Protein AF-A0A840CEV2-F1 (afdb_monomer)

Secondary structure (DSSP, 8-state):
---PPP--HHHHHHH-STTHHHHHHHHTT-GGG-PPPTT-HHHHHHHHHHHHSS-HHHHH---SS--TTHHHHHHHHHHHHHHHHHH-S-HHHHHHHHHHHHHHHHHHHHHHHHHTTTTTSS---HHHHHHHHHHHHHHHHHHHHHHHTT-HHHHHHHHHHHHHHHHHHSTT-HHHHHHHHHHHHHHHHHTT-HHHHHHHHHHHHHHHHHHHHHHHH-TTSPP-HHHHHHHHHHHHHHHHHHHHHT--TTHHHHHHHHHHHTS----PPPTT------

Mean predicted aligned error: 5.78 Å

Structure (mmCIF, N/CA/C/O backbone):
data_AF-A0A840CEV2-F1
#
_entry.id   AF-A0A840CEV2-F1
#
loop_
_atom_site.group_PDB
_atom_site.id
_atom_site.type_symbol
_atom_site.label_atom_id
_atom_site.label_alt_id
_atom_site.label_comp_id
_atom_site.label_asym_id
_atom_site.label_entity_id
_atom_site.label_seq_id
_atom_site.pdbx_PDB_ins_code
_atom_site.Cartn_x
_atom_site.Cartn_y
_atom_site.Cartn_z
_atom_site.occupancy
_atom_site.B_iso_or_equiv
_atom_site.auth_seq_id
_atom_site.auth_comp_id
_atom_site.auth_asym_id
_atom_site.auth_atom_id
_atom_site.pdbx_PDB_model_num
ATOM 1 N N . MET A 1 1 ? -13.875 -19.938 5.773 1.00 40.03 1 MET A N 1
ATOM 2 C CA . MET A 1 1 ? -13.154 -19.964 7.061 1.00 40.03 1 MET A CA 1
ATOM 3 C C . MET A 1 1 ? -12.270 -18.737 7.081 1.00 40.03 1 MET A C 1
ATOM 5 O O . MET A 1 1 ? -11.347 -18.671 6.285 1.00 40.03 1 MET A O 1
ATOM 9 N N . THR A 1 2 ? -12.598 -17.732 7.884 1.00 54.44 2 THR A N 1
ATOM 10 C CA . THR A 1 2 ? -11.775 -16.526 8.016 1.00 54.44 2 THR A CA 1
ATOM 11 C C . THR A 1 2 ? -10.572 -16.894 8.882 1.00 54.44 2 THR A C 1
ATOM 13 O O . THR A 1 2 ? -10.715 -17.096 10.086 1.00 54.44 2 THR A O 1
ATOM 16 N N . ASN A 1 3 ? -9.400 -17.077 8.269 1.00 73.25 3 ASN A N 1
ATOM 17 C CA . ASN A 1 3 ? -8.165 -17.360 9.002 1.00 73.25 3 ASN A CA 1
ATOM 18 C C . ASN A 1 3 ? -7.828 -16.152 9.871 1.00 73.25 3 ASN A C 1
ATOM 20 O O . ASN A 1 3 ? -7.380 -15.136 9.348 1.00 73.25 3 ASN A O 1
ATOM 24 N N . LYS A 1 4 ? -8.084 -16.242 11.176 1.00 83.88 4 LYS A N 1
ATOM 25 C CA . LYS A 1 4 ? -7.733 -15.220 12.167 1.00 83.88 4 LYS A CA 1
ATOM 26 C C . LYS A 1 4 ? -6.268 -14.792 12.014 1.00 83.88 4 LYS A C 1
ATOM 28 O O . LYS A 1 4 ? -5.401 -15.644 11.812 1.00 83.88 4 LYS A O 1
ATOM 33 N N . LEU A 1 5 ? -5.992 -13.490 12.103 1.00 91.50 5 LEU A N 1
ATOM 34 C CA . LEU A 1 5 ? -4.622 -12.984 12.014 1.00 91.50 5 LEU A CA 1
ATOM 35 C C . LEU A 1 5 ? -3.791 -13.456 13.222 1.00 91.50 5 LEU A C 1
ATOM 37 O O . LEU A 1 5 ? -4.218 -13.332 14.370 1.00 91.50 5 LEU A O 1
ATOM 41 N N . ILE A 1 6 ? -2.599 -14.001 12.971 1.00 91.31 6 ILE A N 1
ATOM 42 C CA . ILE A 1 6 ? -1.664 -14.428 14.021 1.00 91.31 6 ILE A CA 1
ATOM 43 C C . ILE A 1 6 ? -0.681 -13.293 14.294 1.00 91.31 6 ILE A C 1
ATOM 45 O O . ILE A 1 6 ? -0.076 -12.768 13.365 1.00 91.31 6 ILE A O 1
ATOM 49 N N . LEU A 1 7 ? -0.477 -12.955 15.570 1.00 91.69 7 LEU A N 1
ATOM 50 C CA . LEU A 1 7 ? 0.477 -11.930 15.992 1.00 91.69 7 LEU A CA 1
ATOM 51 C C . LEU A 1 7 ? 1.932 -12.389 15.788 1.00 91.69 7 LEU A C 1
ATOM 53 O O . LEU A 1 7 ? 2.525 -13.015 16.671 1.00 91.69 7 LEU A O 1
ATOM 57 N N . ASN A 1 8 ? 2.502 -12.056 14.634 1.00 92.00 8 ASN A N 1
ATOM 58 C CA . ASN A 1 8 ? 3.908 -12.278 14.297 1.00 92.00 8 ASN A CA 1
ATOM 59 C C . ASN A 1 8 ? 4.761 -11.014 14.523 1.00 92.00 8 ASN A C 1
ATOM 61 O O . ASN A 1 8 ? 4.251 -9.982 14.956 1.00 92.00 8 ASN A O 1
ATOM 65 N N . GLU A 1 9 ? 6.064 -11.108 14.257 1.00 92.25 9 GLU A N 1
ATOM 66 C CA . GLU A 1 9 ? 7.031 -10.019 14.453 1.00 92.25 9 GLU A CA 1
ATOM 67 C C . GLU A 1 9 ? 6.664 -8.750 13.672 1.00 92.25 9 GLU A C 1
ATOM 69 O O . GLU A 1 9 ? 6.555 -7.687 14.270 1.00 92.25 9 GLU A O 1
ATOM 74 N N . GLN A 1 10 ? 6.327 -8.879 12.388 1.00 92.31 10 GLN A N 1
ATOM 75 C CA . GLN A 1 10 ? 5.957 -7.752 11.521 1.00 92.31 10 GLN A CA 1
ATOM 76 C C . GLN A 1 10 ? 4.728 -6.992 12.050 1.00 92.31 10 GLN A C 1
ATOM 78 O O . GLN A 1 10 ? 4.704 -5.762 12.069 1.00 92.31 10 GLN A O 1
ATOM 83 N N . ILE A 1 11 ? 3.708 -7.709 12.535 1.00 93.38 11 ILE A N 1
ATOM 84 C CA . ILE A 1 11 ? 2.521 -7.081 13.136 1.00 93.38 11 ILE A CA 1
ATOM 85 C C . ILE A 1 11 ? 2.870 -6.443 14.485 1.00 93.38 11 ILE A C 1
ATOM 87 O O . ILE A 1 11 ? 2.390 -5.350 14.779 1.00 93.38 11 ILE A O 1
ATOM 91 N N . ARG A 1 12 ? 3.713 -7.086 15.305 1.00 93.94 12 ARG A N 1
ATOM 92 C CA . ARG A 1 12 ? 4.164 -6.513 16.585 1.00 93.94 12 ARG A CA 1
ATOM 93 C C . ARG A 1 12 ? 4.933 -5.218 16.381 1.00 93.94 12 ARG A C 1
ATOM 95 O O . ARG A 1 12 ? 4.673 -4.266 17.103 1.00 93.94 12 ARG A O 1
ATOM 102 N N . GLU A 1 13 ? 5.837 -5.173 15.410 1.00 94.25 13 GLU A N 1
ATOM 103 C CA . GLU A 1 13 ? 6.577 -3.962 15.052 1.00 94.25 13 GLU A CA 1
ATOM 104 C C . GLU A 1 13 ? 5.637 -2.863 14.559 1.00 94.25 13 GLU A C 1
ATOM 106 O O . GLU A 1 13 ? 5.739 -1.721 15.000 1.00 94.25 13 GLU A O 1
ATOM 111 N N . PHE A 1 14 ? 4.657 -3.201 13.716 1.00 94.38 14 PHE A N 1
ATOM 112 C CA . PHE A 1 14 ? 3.682 -2.227 13.227 1.00 94.38 14 PHE A CA 1
ATOM 113 C C . PHE A 1 14 ? 2.810 -1.625 14.346 1.00 94.38 14 PHE A C 1
ATOM 115 O O . PHE A 1 14 ? 2.494 -0.428 14.310 1.00 94.38 14 PHE A O 1
ATOM 122 N N . LEU A 1 15 ? 2.448 -2.438 15.345 1.00 95.38 15 LEU A N 1
ATOM 123 C CA . LEU A 1 15 ? 1.727 -2.022 16.555 1.00 95.38 15 LEU A CA 1
ATOM 124 C C . LEU A 1 15 ? 2.643 -1.391 17.621 1.00 95.38 15 LEU A C 1
ATOM 126 O O . LEU A 1 15 ? 2.152 -0.837 18.599 1.00 95.38 15 LEU A O 1
ATOM 130 N N . ASN A 1 16 ? 3.965 -1.440 17.465 1.00 94.31 16 ASN A N 1
ATOM 131 C CA . ASN A 1 16 ? 4.903 -0.788 18.375 1.00 94.31 16 ASN A CA 1
ATOM 132 C C . ASN A 1 16 ? 5.028 0.701 18.010 1.00 94.31 16 ASN A C 1
ATOM 134 O O . ASN A 1 16 ? 5.988 1.121 17.370 1.00 94.31 16 ASN A O 1
ATOM 138 N N . SER A 1 17 ? 4.018 1.485 18.389 1.00 93.44 17 SER A N 1
ATOM 139 C CA . SER A 1 17 ? 3.926 2.935 18.171 1.00 93.44 17 SER A CA 1
ATOM 140 C C . SER A 1 17 ? 3.794 3.703 19.487 1.00 93.44 17 SER A C 1
ATOM 142 O O . SER A 1 17 ? 3.764 3.098 20.556 1.00 93.44 17 SER A O 1
ATOM 144 N N . ASP A 1 18 ? 3.634 5.025 19.410 1.00 91.94 18 ASP A N 1
ATOM 145 C CA . ASP A 1 18 ? 3.362 5.873 20.581 1.00 91.94 18 ASP A CA 1
ATOM 146 C C . ASP A 1 18 ? 2.111 5.403 21.353 1.00 91.94 18 ASP A C 1
ATOM 148 O O . ASP A 1 18 ? 2.072 5.445 22.579 1.00 91.94 18 ASP A O 1
ATOM 152 N N . ASP A 1 19 ? 1.127 4.842 20.643 1.00 94.00 19 ASP A N 1
ATOM 153 C CA . ASP A 1 19 ? -0.093 4.246 21.210 1.00 94.00 19 ASP A CA 1
ATOM 154 C C . ASP A 1 19 ? 0.009 2.747 21.560 1.00 94.00 19 ASP A C 1
ATOM 156 O O . ASP A 1 19 ? -1.004 2.053 21.641 1.00 94.00 19 ASP A O 1
ATOM 160 N N . LYS A 1 20 ? 1.216 2.201 21.760 1.00 95.19 20 LYS A N 1
ATOM 161 C CA . LYS A 1 20 ? 1.423 0.763 22.029 1.00 95.19 20 LYS A CA 1
ATOM 162 C C . LYS A 1 20 ? 0.544 0.214 23.155 1.00 95.19 20 LYS A C 1
ATOM 164 O O . LYS A 1 20 ? 0.013 -0.889 23.029 1.00 95.19 20 LYS A O 1
ATOM 169 N N . ASP A 1 21 ? 0.402 0.956 24.249 1.00 94.88 21 ASP A N 1
ATOM 170 C CA . ASP A 1 21 ? -0.375 0.503 25.406 1.00 94.88 21 ASP A CA 1
ATOM 171 C C . ASP A 1 21 ? -1.857 0.338 25.056 1.00 94.88 21 ASP A C 1
ATOM 173 O O . ASP A 1 21 ? -2.464 -0.673 25.405 1.00 94.88 21 ASP A O 1
ATOM 177 N N . LEU A 1 22 ? -2.411 1.262 24.267 1.00 96.25 22 LEU A N 1
ATOM 178 C CA . LEU A 1 22 ? -3.769 1.164 23.736 1.00 96.25 22 LEU A CA 1
ATOM 179 C C . LEU A 1 22 ? -3.936 -0.089 22.862 1.00 96.25 22 LEU A C 1
ATOM 181 O O . LEU A 1 22 ? -4.905 -0.835 23.020 1.00 96.25 22 LEU A O 1
ATOM 185 N N . TRP A 1 23 ? -2.975 -0.370 21.977 1.00 97.31 23 TRP A N 1
ATOM 186 C CA . TRP A 1 23 ? -3.016 -1.576 21.147 1.00 97.31 23 TRP A CA 1
ATOM 187 C C . TRP A 1 23 ? -2.934 -2.858 21.976 1.00 97.31 23 TRP A C 1
ATOM 189 O O . TRP A 1 23 ? -3.679 -3.797 21.701 1.00 97.31 23 TRP A O 1
ATOM 199 N N . ASN A 1 24 ? -2.101 -2.895 23.019 1.00 96.44 24 ASN A N 1
ATOM 200 C CA . ASN A 1 24 ? -2.015 -4.037 23.931 1.00 96.44 24 ASN A CA 1
ATOM 201 C C . ASN A 1 24 ? -3.344 -4.291 24.654 1.00 96.44 24 ASN A C 1
ATOM 203 O O . ASN A 1 24 ? -3.780 -5.439 24.728 1.00 96.44 24 ASN A O 1
ATOM 207 N N . LEU A 1 25 ? -4.024 -3.239 25.122 1.00 97.25 25 LEU A N 1
ATOM 208 C CA . LEU A 1 25 ? -5.342 -3.372 25.751 1.00 97.25 25 LEU A CA 1
ATOM 209 C C . LEU A 1 25 ? -6.371 -3.983 24.789 1.00 97.25 25 LEU A C 1
ATOM 211 O O . LEU A 1 25 ? -7.119 -4.881 25.175 1.00 97.25 25 LEU A O 1
ATOM 215 N N . ILE A 1 26 ? -6.372 -3.568 23.518 1.00 97.12 26 ILE A N 1
ATOM 216 C CA . ILE A 1 26 ? -7.256 -4.145 22.493 1.00 97.12 26 ILE A CA 1
ATOM 217 C C . ILE A 1 26 ? -6.887 -5.607 22.207 1.00 97.12 26 ILE A C 1
ATOM 219 O O . ILE A 1 26 ? -7.770 -6.465 22.155 1.00 97.12 26 ILE A O 1
ATOM 223 N N . LEU A 1 27 ? -5.598 -5.926 22.065 1.00 96.44 27 LEU A N 1
ATOM 224 C CA . LEU A 1 27 ? -5.123 -7.297 21.845 1.00 96.44 27 LEU A CA 1
ATOM 225 C C . LEU A 1 27 ? -5.529 -8.243 22.987 1.00 96.44 27 LEU A C 1
ATOM 227 O O . LEU A 1 27 ? -5.932 -9.378 22.727 1.00 96.44 27 LEU A O 1
ATOM 231 N N . GLU A 1 28 ? -5.461 -7.769 24.233 1.00 96.19 28 GLU A N 1
ATOM 232 C CA . GLU A 1 28 ? -5.781 -8.532 25.446 1.00 96.19 28 GLU A CA 1
ATOM 233 C C . GLU A 1 28 ? -7.277 -8.546 25.803 1.00 96.19 28 GLU A C 1
ATOM 235 O O . GLU A 1 28 ? -7.665 -9.220 26.758 1.00 96.19 28 GLU A O 1
ATOM 240 N N . ASP A 1 29 ? -8.124 -7.863 25.025 1.00 95.81 29 ASP A N 1
ATOM 241 C CA . ASP A 1 29 ? -9.560 -7.687 25.296 1.00 95.81 29 ASP A CA 1
ATOM 242 C C . ASP A 1 29 ? -9.861 -6.943 26.609 1.00 95.81 29 ASP A C 1
ATOM 244 O O . ASP A 1 29 ? -10.868 -7.194 27.268 1.00 95.81 29 ASP A O 1
ATOM 248 N N . LYS A 1 30 ? -8.987 -6.013 26.997 1.00 96.00 30 LYS A N 1
ATOM 249 C CA . LYS A 1 30 ? -9.104 -5.177 28.202 1.00 96.00 30 LYS A CA 1
ATOM 250 C C . LYS A 1 30 ? -9.664 -3.796 27.874 1.00 96.00 30 LYS A C 1
ATOM 252 O O . LYS A 1 30 ? -9.109 -2.766 28.244 1.00 96.00 30 LYS A O 1
ATOM 257 N N . ILE A 1 31 ? -10.769 -3.777 27.136 1.00 92.56 31 ILE A N 1
ATOM 258 C CA . ILE A 1 31 ? -11.377 -2.541 26.624 1.00 92.56 31 ILE A CA 1
ATOM 259 C C . ILE A 1 31 ? -11.835 -1.621 27.762 1.00 92.56 31 ILE A C 1
ATOM 261 O O . ILE A 1 31 ? -11.683 -0.407 27.666 1.00 92.56 31 ILE A O 1
ATOM 265 N N . ASP A 1 32 ? -12.314 -2.197 28.867 1.00 91.44 32 ASP A N 1
ATOM 266 C CA . ASP A 1 32 ? -12.765 -1.450 30.048 1.00 91.44 32 ASP A CA 1
ATOM 267 C C . ASP A 1 32 ? -11.624 -0.705 30.773 1.00 91.44 32 ASP A C 1
ATOM 269 O O . ASP A 1 32 ? -11.883 0.169 31.598 1.00 91.44 32 ASP A O 1
ATOM 273 N N . GLU A 1 33 ? -10.361 -1.037 30.479 1.00 94.00 33 GLU A N 1
ATOM 274 C CA . GLU A 1 33 ? -9.176 -0.372 31.038 1.00 94.00 33 GLU A CA 1
ATOM 275 C C . GLU A 1 33 ? -8.708 0.820 30.178 1.00 94.00 33 GLU A C 1
ATOM 277 O O . GLU A 1 33 ? -7.828 1.578 30.595 1.00 94.00 33 GLU A O 1
ATOM 282 N N . ILE A 1 34 ? -9.299 1.023 28.993 1.00 91.56 34 ILE A N 1
ATOM 283 C CA . ILE A 1 34 ? -8.961 2.142 28.108 1.00 91.56 34 ILE A CA 1
ATOM 284 C C . ILE A 1 34 ? -9.432 3.445 28.757 1.00 91.56 34 ILE A C 1
ATOM 286 O O . ILE A 1 34 ? -10.626 3.733 28.851 1.00 91.56 34 ILE A O 1
ATOM 290 N N . SER A 1 35 ? -8.468 4.255 29.188 1.00 88.00 35 SER A N 1
ATOM 291 C CA . SER A 1 35 ? -8.714 5.586 29.738 1.00 88.00 35 SER A CA 1
ATOM 292 C C . SER A 1 35 ? -8.478 6.641 28.656 1.00 88.00 35 SER A C 1
ATOM 294 O O . SER A 1 35 ? -7.396 6.645 28.068 1.00 88.00 35 SER A O 1
ATOM 296 N N . PRO A 1 36 ? -9.445 7.539 28.387 1.00 86.25 36 PRO A N 1
ATOM 297 C CA . PRO A 1 36 ? -9.273 8.570 27.373 1.00 86.25 36 PRO A CA 1
ATOM 298 C C . PRO A 1 36 ? -8.148 9.522 27.763 1.00 86.25 36 PRO A C 1
ATOM 300 O O . PRO A 1 36 ? -8.158 10.101 28.853 1.00 86.25 36 PRO A O 1
ATOM 303 N N . ARG A 1 37 ? -7.204 9.722 26.848 1.00 89.38 37 ARG A N 1
ATOM 304 C CA . ARG A 1 37 ? -6.240 10.816 26.921 1.00 89.38 37 ARG A CA 1
ATOM 305 C C . ARG A 1 37 ? -6.905 12.099 26.429 1.00 89.38 37 ARG A C 1
ATOM 307 O O . ARG A 1 37 ? -7.728 12.081 25.512 1.00 89.38 37 ARG A O 1
ATOM 314 N N . GLU A 1 38 ? -6.570 13.211 27.073 1.00 83.00 38 GLU A N 1
ATOM 315 C CA . GLU A 1 38 ? -7.155 14.517 26.766 1.00 83.00 38 GLU A CA 1
ATOM 316 C C . GLU A 1 38 ? -6.841 14.923 25.317 1.00 83.00 38 GLU A C 1
ATOM 318 O O . GLU A 1 38 ? -5.706 14.791 24.863 1.00 83.00 38 GLU A O 1
ATOM 323 N N . ASP A 1 39 ? -7.869 15.364 24.586 1.00 82.12 39 ASP A N 1
ATOM 324 C CA . ASP A 1 39 ? -7.801 15.828 23.193 1.00 82.12 39 ASP A CA 1
ATOM 325 C C . ASP A 1 39 ? -7.216 14.841 22.157 1.00 82.12 39 ASP A C 1
ATOM 327 O O . ASP A 1 39 ? -6.901 15.229 21.029 1.00 82.12 39 ASP A O 1
ATOM 331 N N . ILE A 1 40 ? -7.143 13.542 22.474 1.00 91.75 40 ILE A N 1
ATOM 332 C CA . ILE A 1 40 ? -6.707 12.515 21.519 1.00 91.75 40 ILE A CA 1
ATOM 333 C C . ILE A 1 40 ? -7.901 11.957 20.739 1.00 91.75 40 ILE A C 1
ATOM 335 O O . ILE A 1 40 ? -8.744 11.218 21.251 1.00 91.75 40 ILE A O 1
ATOM 339 N N . LEU A 1 41 ? -7.952 12.288 19.447 1.00 93.88 41 LEU A N 1
ATOM 340 C CA . LEU A 1 41 ? -9.034 11.881 18.548 1.00 93.88 41 LEU A CA 1
ATOM 341 C C . LEU A 1 41 ? -9.168 10.355 18.414 1.00 93.88 41 LEU A C 1
ATOM 343 O O . LEU A 1 41 ? -10.285 9.841 18.339 1.00 93.88 41 LEU A O 1
ATOM 347 N N . LEU A 1 42 ? -8.038 9.643 18.398 1.00 96.38 42 LEU A N 1
ATOM 348 C CA . LEU A 1 42 ? -7.985 8.185 18.311 1.00 96.38 42 LEU A CA 1
ATOM 349 C C . LEU A 1 42 ? -8.751 7.520 19.464 1.00 96.38 42 LEU A C 1
ATOM 351 O O . LEU A 1 42 ? -9.593 6.653 19.229 1.00 96.38 42 LEU A O 1
ATOM 355 N N . ASP A 1 43 ? -8.510 7.975 20.694 1.00 94.75 43 ASP A N 1
ATOM 356 C CA . ASP A 1 43 ? -9.143 7.437 21.900 1.00 94.75 43 ASP A CA 1
ATOM 357 C C . ASP A 1 43 ? -10.653 7.628 21.844 1.00 94.75 43 ASP A C 1
ATOM 359 O O . ASP A 1 43 ? -11.413 6.705 22.134 1.00 94.75 43 ASP A O 1
ATOM 363 N N . LYS A 1 44 ? -11.096 8.807 21.395 1.00 95.44 44 LYS A N 1
ATOM 364 C CA . LYS A 1 44 ? -12.517 9.095 21.205 1.00 95.44 44 LYS A CA 1
ATOM 365 C C . LYS A 1 44 ? -13.159 8.140 20.198 1.00 95.44 44 LYS A C 1
ATOM 367 O O . LYS A 1 44 ? -14.219 7.594 20.486 1.00 95.44 44 LYS A O 1
ATOM 372 N N . ILE A 1 45 ? -12.523 7.915 19.046 1.00 97.31 45 ILE A N 1
ATOM 373 C CA . ILE A 1 45 ? -13.026 6.980 18.027 1.00 97.31 45 ILE A CA 1
ATOM 374 C C . ILE A 1 45 ? -13.159 5.571 18.609 1.00 97.31 45 ILE A C 1
ATOM 376 O O . ILE A 1 45 ? -14.202 4.937 18.459 1.00 97.31 45 ILE A O 1
ATOM 380 N N . ILE A 1 46 ? -12.123 5.085 19.295 1.00 97.00 46 ILE A N 1
ATOM 381 C CA . ILE A 1 46 ? -12.103 3.739 19.875 1.00 97.00 46 ILE A CA 1
ATOM 382 C C . ILE A 1 46 ? -13.196 3.585 20.935 1.00 97.00 46 ILE A C 1
ATOM 384 O O . ILE A 1 46 ? -13.950 2.612 20.899 1.00 97.00 46 ILE A O 1
ATOM 388 N N . LEU A 1 47 ? -13.330 4.550 21.844 1.00 95.12 47 LEU A N 1
ATOM 389 C CA . LEU A 1 47 ? -14.353 4.513 22.885 1.00 95.12 47 LEU A CA 1
ATOM 390 C C . LEU A 1 47 ? -15.769 4.541 22.298 1.00 95.12 47 LEU A C 1
ATOM 392 O O . LEU A 1 47 ? -16.609 3.753 22.735 1.00 95.12 47 LEU A O 1
ATOM 396 N N . GLU A 1 48 ? -16.035 5.379 21.290 1.00 96.44 48 GLU A N 1
ATOM 397 C CA . GLU A 1 48 ? -17.317 5.377 20.568 1.00 96.44 48 GLU A CA 1
ATOM 398 C C . GLU A 1 48 ? -17.582 3.999 19.933 1.00 96.44 48 GLU A C 1
ATOM 400 O O . GLU A 1 48 ? -18.629 3.400 20.174 1.00 96.44 48 GLU A O 1
ATOM 405 N N . LEU A 1 49 ? -16.610 3.425 19.210 1.00 97.31 49 LEU A N 1
ATOM 406 C CA . LEU A 1 49 ? -16.758 2.110 18.571 1.00 97.31 49 LEU A CA 1
ATOM 407 C C . LEU A 1 49 ? -17.099 1.003 19.574 1.00 97.31 49 LEU A C 1
ATOM 409 O O . LEU A 1 49 ? -17.977 0.179 19.314 1.00 97.31 49 LEU A O 1
ATOM 413 N N . PHE A 1 50 ? -16.429 0.960 20.725 1.00 95.88 50 PHE A N 1
ATOM 414 C CA . PHE A 1 50 ? -16.668 -0.097 21.705 1.00 95.88 50 PHE A CA 1
ATOM 415 C C . PHE A 1 50 ? -17.966 0.088 22.494 1.00 95.88 50 PHE A C 1
ATOM 417 O O . PHE A 1 50 ? -18.649 -0.911 22.748 1.00 95.88 50 PHE A O 1
ATOM 424 N N . SER A 1 51 ? -18.325 1.331 22.835 1.00 94.81 51 SER A N 1
ATOM 425 C CA . SER A 1 51 ? -19.516 1.645 23.635 1.00 94.81 51 SER A CA 1
ATOM 426 C C . SER A 1 51 ? -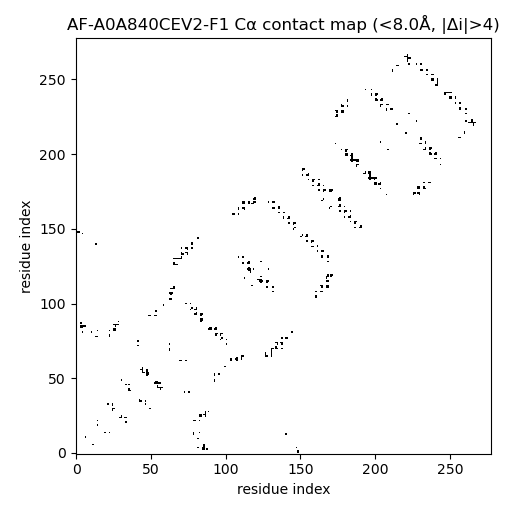20.806 1.731 22.811 1.00 94.81 51 SER A C 1
ATOM 428 O O . SER A 1 51 ? -21.838 1.218 23.241 1.00 94.81 51 SER A O 1
ATOM 430 N N . GLU A 1 52 ? -20.753 2.314 21.613 1.00 95.19 52 GLU A N 1
ATOM 431 C CA . GLU A 1 52 ? -21.919 2.581 20.760 1.00 95.19 52 GLU A CA 1
ATOM 432 C C . GLU A 1 52 ? -22.021 1.641 19.552 1.00 95.19 52 GLU A C 1
ATOM 434 O O . GLU A 1 52 ? -23.028 1.661 18.846 1.00 95.19 52 GLU A O 1
ATOM 439 N N . LYS A 1 53 ? -20.999 0.810 19.300 1.00 94.38 53 LYS A N 1
ATOM 440 C CA . LYS A 1 53 ? -20.878 -0.037 18.091 1.00 94.38 53 LYS A CA 1
ATOM 441 C C . LYS A 1 53 ? -20.812 0.749 16.778 1.00 94.38 53 LYS A C 1
ATOM 443 O O . LYS A 1 53 ? -21.001 0.189 15.703 1.00 94.38 53 LYS A O 1
ATOM 448 N N . GLN A 1 54 ? -20.501 2.036 16.868 1.00 95.19 54 GLN A N 1
ATOM 449 C CA . GLN A 1 54 ? -20.300 2.964 15.762 1.00 95.19 54 GLN A CA 1
ATOM 450 C C . GLN A 1 54 ? -19.429 4.124 16.254 1.00 95.19 54 GLN A C 1
ATOM 452 O O . GLN A 1 54 ? -19.330 4.343 17.454 1.00 95.19 54 GLN A O 1
ATOM 457 N N . SER A 1 55 ? -18.831 4.898 15.349 1.00 97.44 55 SER A N 1
ATOM 458 C CA . SER A 1 55 ? -18.171 6.151 15.725 1.00 97.44 55 SER A CA 1
ATOM 459 C C . SER A 1 55 ? -18.627 7.284 14.822 1.00 97.44 55 SER A C 1
ATOM 461 O O . SER A 1 55 ? -18.314 7.325 13.631 1.00 97.44 55 SER A O 1
ATOM 463 N N . ALA A 1 56 ? -19.379 8.223 15.401 1.00 96.56 56 ALA A N 1
ATOM 464 C CA . ALA A 1 56 ? -19.773 9.452 14.721 1.00 96.56 56 ALA A CA 1
ATOM 465 C C . ALA A 1 56 ? -18.536 10.277 14.346 1.00 96.56 56 ALA A C 1
ATOM 467 O O . ALA A 1 56 ? -18.499 10.897 13.281 1.00 96.56 56 ALA A O 1
ATOM 468 N N . THR A 1 57 ? -17.509 10.230 15.197 1.00 96.62 57 THR A N 1
ATOM 469 C CA . THR A 1 57 ? -16.241 10.919 14.989 1.00 96.62 57 THR A CA 1
ATOM 470 C C . THR A 1 57 ? -15.485 10.353 13.786 1.00 96.62 57 THR A C 1
ATOM 472 O O . THR A 1 57 ? -15.107 11.123 12.909 1.00 96.62 57 THR A O 1
ATOM 475 N N . LEU A 1 58 ? -15.328 9.028 13.682 1.00 96.94 58 LEU A N 1
ATOM 476 C CA . LEU A 1 58 ? -14.717 8.380 12.514 1.00 96.94 58 LEU A CA 1
ATOM 477 C C . LEU A 1 58 ? -15.533 8.632 11.241 1.00 96.94 58 LEU A C 1
ATOM 479 O O . LEU A 1 58 ? -14.981 8.940 10.186 1.00 96.94 58 LEU A O 1
ATOM 483 N N . ASN A 1 59 ? -16.860 8.526 11.336 1.00 95.25 59 ASN A N 1
ATOM 484 C CA . ASN A 1 59 ? -17.746 8.688 10.187 1.00 95.25 59 ASN A CA 1
ATOM 485 C C . ASN A 1 59 ? -17.713 10.107 9.610 1.00 95.25 59 ASN A C 1
ATOM 487 O O . ASN A 1 59 ? -17.745 10.256 8.386 1.00 95.25 59 ASN A O 1
ATOM 491 N N . GLY A 1 60 ? -17.632 11.116 10.480 1.00 94.75 60 GLY A N 1
ATOM 492 C CA . GLY A 1 60 ? -17.566 12.529 10.114 1.00 94.75 60 GLY A CA 1
ATOM 493 C C . GLY A 1 60 ? -16.157 13.070 9.864 1.00 94.75 60 GLY A C 1
ATOM 494 O O . GLY A 1 60 ? -16.032 14.237 9.495 1.00 94.75 60 GLY A O 1
ATOM 495 N N . TYR A 1 61 ? -15.099 12.276 10.070 1.00 96.44 61 TYR A N 1
ATOM 496 C CA . TYR A 1 61 ? -13.735 12.748 9.854 1.00 96.44 61 TYR A CA 1
ATOM 497 C C . TYR A 1 61 ? -13.400 12.829 8.363 1.00 96.44 61 TYR A C 1
ATOM 499 O O . TYR A 1 61 ? -13.534 11.861 7.613 1.00 96.44 61 TYR A O 1
ATOM 507 N N . ASP A 1 62 ? -12.916 13.994 7.944 1.00 95.81 62 ASP A N 1
ATOM 508 C CA . ASP A 1 62 ? -12.449 14.227 6.582 1.00 95.81 62 ASP A CA 1
ATOM 509 C C . ASP A 1 62 ? -10.984 13.794 6.424 1.00 95.81 62 ASP A C 1
ATOM 511 O O . ASP A 1 62 ? -10.065 14.534 6.792 1.00 95.81 62 ASP A O 1
ATOM 515 N N . PHE A 1 63 ? -10.794 12.586 5.884 1.00 96.06 63 PHE A N 1
ATOM 516 C CA . PHE A 1 63 ? -9.491 12.067 5.455 1.00 96.06 63 PHE A CA 1
ATOM 517 C C . PHE A 1 63 ? -9.081 12.562 4.064 1.00 96.06 63 PHE A C 1
ATOM 519 O O . PHE A 1 63 ? -7.893 12.528 3.738 1.00 96.06 63 PHE A O 1
ATOM 526 N N . VAL A 1 64 ? -10.044 13.001 3.247 1.00 95.88 64 VAL A N 1
ATOM 527 C CA . VAL A 1 64 ? -9.818 13.364 1.846 1.00 95.88 64 VAL A CA 1
ATOM 528 C C . VAL A 1 64 ? -9.079 14.687 1.784 1.00 95.88 64 VAL A C 1
ATOM 530 O O . VAL A 1 64 ? -8.043 14.759 1.129 1.00 95.88 64 VAL A O 1
ATOM 533 N N . THR A 1 65 ? -9.536 15.718 2.497 1.00 94.75 65 THR A N 1
ATOM 534 C CA . THR A 1 65 ? -8.819 16.998 2.562 1.00 94.75 65 THR A CA 1
ATOM 535 C C . THR A 1 65 ? -7.498 16.823 3.302 1.00 94.75 65 THR A C 1
ATOM 537 O O . THR A 1 65 ? -7.484 16.698 4.526 1.00 94.75 65 THR A O 1
ATOM 540 N N . LEU A 1 66 ? -6.385 16.842 2.560 1.00 92.44 66 LEU A N 1
ATOM 541 C CA . LEU A 1 66 ? -5.039 16.687 3.112 1.00 92.44 66 LEU A CA 1
ATOM 542 C C . LEU A 1 66 ? -4.736 17.794 4.130 1.00 92.44 66 LEU A C 1
ATOM 544 O O . LEU A 1 66 ? -4.614 18.970 3.786 1.00 92.44 66 LEU A O 1
ATOM 548 N N . LYS A 1 67 ? -4.603 17.383 5.385 1.00 94.56 67 LYS A N 1
ATOM 549 C CA . LYS A 1 67 ? -4.199 18.189 6.537 1.00 94.56 67 LYS A CA 1
ATOM 550 C C . LYS A 1 67 ? -3.219 17.365 7.362 1.00 94.56 67 LYS A C 1
ATOM 552 O O . LYS A 1 67 ? -3.202 16.139 7.244 1.00 94.56 67 LYS A O 1
ATOM 557 N N . GLU A 1 68 ? -2.421 18.047 8.175 1.00 92.44 68 GLU A N 1
ATOM 558 C CA . GLU A 1 68 ? -1.468 17.389 9.067 1.00 92.44 68 GLU A CA 1
ATOM 559 C C . GLU A 1 68 ? -2.173 16.309 9.891 1.00 92.44 68 GLU A C 1
ATOM 561 O O . GLU A 1 68 ? -3.277 16.535 10.392 1.00 92.44 68 GLU A O 1
ATOM 566 N N . THR A 1 69 ? -1.516 15.159 10.046 1.00 92.06 69 THR A N 1
ATOM 567 C CA . THR A 1 69 ? -1.943 13.996 10.850 1.00 92.06 69 THR A CA 1
ATOM 568 C C . THR A 1 69 ? -3.024 13.106 10.235 1.00 92.06 69 THR A C 1
ATOM 570 O O . THR A 1 69 ? -3.334 12.065 10.818 1.00 92.06 69 THR A O 1
ATOM 573 N N . ASN A 1 70 ? -3.551 13.423 9.046 1.00 94.94 70 ASN A N 1
ATOM 574 C CA . ASN A 1 70 ? -4.543 12.567 8.380 1.00 94.94 70 ASN A CA 1
ATOM 575 C C . ASN A 1 70 ? -4.025 11.148 8.152 1.00 94.94 70 ASN A C 1
ATOM 577 O O . ASN A 1 70 ? -4.693 10.169 8.486 1.00 94.94 70 ASN A O 1
ATOM 581 N N . SER A 1 71 ? -2.831 11.039 7.581 1.00 96.88 71 SER A N 1
ATOM 582 C CA . SER A 1 71 ? -2.173 9.772 7.294 1.00 96.88 71 SER A CA 1
ATOM 583 C C . SER A 1 71 ? -1.781 9.027 8.567 1.00 96.88 71 SER A C 1
ATOM 585 O O . SER A 1 71 ? -1.877 7.800 8.595 1.00 96.88 71 SER A O 1
ATOM 587 N N . THR A 1 72 ? -1.419 9.742 9.639 1.00 96.56 72 THR A N 1
ATOM 588 C CA . THR A 1 72 ? -1.187 9.158 10.968 1.00 96.56 72 THR A CA 1
ATOM 589 C C . THR A 1 72 ? -2.461 8.509 11.497 1.00 96.56 72 THR A C 1
ATOM 591 O O . THR A 1 72 ? -2.458 7.308 11.757 1.00 96.56 72 THR A O 1
ATOM 594 N N . LEU A 1 73 ? -3.576 9.247 11.541 1.00 97.31 73 LEU A N 1
ATOM 595 C CA . LEU A 1 73 ? -4.851 8.702 12.005 1.00 97.31 73 LEU A CA 1
ATOM 596 C C . LEU A 1 73 ? -5.331 7.546 11.119 1.00 97.31 73 LEU A C 1
ATOM 598 O O . LEU A 1 73 ? -5.826 6.543 11.627 1.00 97.31 73 LEU A O 1
ATOM 602 N N . PHE A 1 74 ? -5.170 7.647 9.797 1.00 98.12 74 PHE A N 1
ATOM 603 C CA . PHE A 1 74 ? -5.527 6.562 8.881 1.00 98.12 74 PHE A CA 1
ATOM 604 C C . PHE A 1 74 ? -4.697 5.306 9.171 1.00 98.12 74 PHE A C 1
ATOM 606 O O . PHE A 1 74 ? -5.235 4.200 9.235 1.00 98.12 74 PHE A O 1
ATOM 613 N N . LYS A 1 75 ? -3.391 5.465 9.413 1.00 97.75 75 LYS A N 1
ATOM 614 C CA . LYS A 1 75 ? -2.503 4.375 9.832 1.00 97.75 75 LYS A CA 1
ATOM 615 C C . LYS A 1 75 ? -2.937 3.777 11.174 1.00 97.75 75 LYS A C 1
ATOM 617 O O . LYS A 1 75 ? -2.890 2.557 11.316 1.00 97.75 75 LYS A O 1
ATOM 622 N N . ASP A 1 76 ? -3.413 4.583 12.119 1.00 98.19 76 ASP A N 1
ATOM 623 C CA . ASP A 1 76 ? -3.954 4.093 13.394 1.00 98.19 76 ASP A CA 1
ATOM 624 C C . ASP A 1 76 ? -5.267 3.326 13.222 1.00 98.19 76 ASP A C 1
ATOM 626 O O . ASP A 1 76 ? -5.481 2.313 13.886 1.00 98.19 76 ASP A O 1
ATOM 630 N N . MET A 1 77 ? -6.116 3.716 12.271 1.00 98.44 77 MET A N 1
ATOM 631 C CA . MET A 1 77 ? -7.290 2.916 11.909 1.00 98.44 77 MET A CA 1
ATOM 632 C C . MET A 1 77 ? -6.890 1.571 11.288 1.00 98.44 77 MET A C 1
ATOM 634 O O . MET A 1 77 ? -7.507 0.549 11.588 1.00 98.44 77 MET A O 1
ATOM 638 N N . VAL A 1 78 ? -5.816 1.524 10.490 1.00 98.31 78 VAL A N 1
ATOM 639 C CA . VAL A 1 78 ? -5.249 0.252 10.010 1.00 98.31 78 VAL A CA 1
ATOM 640 C C . VAL A 1 78 ? -4.732 -0.592 11.182 1.00 98.31 78 VAL A C 1
ATOM 642 O O . VAL A 1 78 ? -5.025 -1.786 11.246 1.00 98.31 78 VAL A O 1
ATOM 645 N N . ARG A 1 79 ? -4.020 0.005 12.149 1.00 98.19 79 ARG A N 1
ATOM 646 C CA . ARG A 1 79 ? -3.589 -0.694 13.377 1.00 98.19 79 ARG A CA 1
ATOM 647 C C . ARG A 1 79 ? -4.771 -1.272 14.142 1.00 98.19 79 ARG A C 1
ATOM 649 O O . ARG A 1 79 ? -4.707 -2.431 14.547 1.00 98.19 79 ARG A O 1
ATOM 656 N N . LEU A 1 80 ? -5.854 -0.510 14.271 1.00 98.25 80 LEU A N 1
ATOM 657 C CA . LEU A 1 80 ? -7.082 -0.962 14.911 1.00 98.25 80 LEU A CA 1
ATOM 658 C C . LEU A 1 80 ? -7.671 -2.188 14.196 1.00 98.25 80 LEU A C 1
ATOM 660 O O . LEU A 1 80 ? -7.970 -3.176 14.859 1.00 98.25 80 LEU A O 1
ATOM 664 N N . VAL A 1 81 ? -7.761 -2.188 12.860 1.00 97.94 81 VAL A N 1
ATOM 665 C CA . VAL A 1 81 ? -8.223 -3.360 12.084 1.00 97.94 81 VAL A CA 1
ATOM 666 C C . VAL A 1 81 ? -7.370 -4.600 12.378 1.00 97.94 81 VAL A C 1
ATOM 668 O O . VAL A 1 81 ? -7.915 -5.672 12.654 1.00 97.94 81 VAL A O 1
ATOM 671 N N . LEU A 1 82 ? -6.039 -4.467 12.359 1.00 97.19 82 LEU A N 1
ATOM 672 C CA . LEU A 1 82 ? -5.121 -5.579 12.634 1.00 97.19 82 LEU A CA 1
ATOM 673 C C . LEU A 1 82 ? -5.253 -6.075 14.082 1.00 97.19 82 LEU A C 1
ATOM 675 O O . LEU A 1 82 ? -5.341 -7.282 14.307 1.00 97.19 82 LEU A O 1
ATOM 679 N N . ALA A 1 83 ? -5.304 -5.164 15.057 1.00 97.38 83 ALA A N 1
ATOM 680 C CA . ALA A 1 83 ? -5.447 -5.501 16.471 1.00 97.38 83 ALA A CA 1
ATOM 681 C C . ALA A 1 83 ? -6.781 -6.211 16.757 1.00 97.38 83 ALA A C 1
ATOM 683 O O . ALA A 1 83 ? -6.796 -7.223 17.460 1.00 97.38 83 ALA A O 1
ATOM 684 N N . LEU A 1 84 ? -7.886 -5.743 16.165 1.00 97.12 84 LEU A N 1
ATOM 685 C CA . LEU A 1 84 ? -9.206 -6.369 16.298 1.00 97.12 84 LEU A CA 1
ATOM 686 C C . LEU A 1 84 ? -9.245 -7.773 15.679 1.00 97.12 84 LEU A C 1
ATOM 688 O O . LEU A 1 84 ? -9.859 -8.668 16.258 1.00 97.12 84 LEU A O 1
ATOM 692 N N . ASP A 1 85 ? -8.566 -8.003 14.551 1.00 96.75 85 ASP A N 1
ATOM 693 C CA . ASP A 1 85 ? -8.465 -9.340 13.947 1.00 96.75 85 ASP A CA 1
ATOM 694 C C . ASP A 1 85 ? -7.650 -10.304 14.820 1.00 96.75 85 ASP A C 1
ATOM 696 O O . ASP A 1 85 ? -8.080 -11.425 15.102 1.00 96.75 85 ASP A O 1
ATOM 700 N N . VAL A 1 86 ? -6.493 -9.852 15.318 1.00 96.06 86 VAL A N 1
ATOM 701 C CA . VAL A 1 86 ? -5.653 -10.642 16.233 1.00 96.06 86 VAL A CA 1
ATOM 702 C C . VAL A 1 86 ? -6.385 -10.945 17.539 1.00 96.06 86 VAL A C 1
ATOM 704 O O .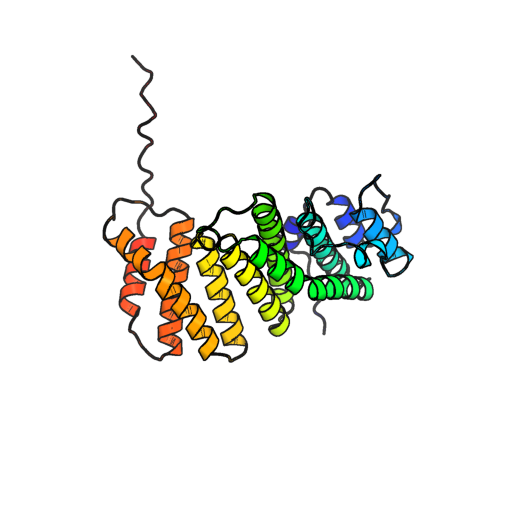 VAL A 1 86 ? -6.268 -12.051 18.073 1.00 96.06 86 VAL A O 1
ATOM 707 N N . ASN A 1 87 ? -7.168 -10.004 18.059 1.00 95.44 87 ASN A N 1
ATOM 708 C CA . ASN A 1 87 ? -8.035 -10.236 19.208 1.00 95.44 87 ASN A CA 1
ATOM 709 C C . ASN A 1 87 ? -9.123 -11.276 18.860 1.00 95.44 87 ASN A C 1
ATOM 711 O O . ASN A 1 87 ? -9.262 -12.303 19.533 1.00 95.44 87 ASN A O 1
ATOM 715 N N . GLY A 1 88 ? -9.821 -11.084 17.740 1.00 94.38 88 GLY A N 1
ATOM 716 C CA . GLY A 1 88 ? -10.790 -12.019 17.170 1.00 94.38 88 GLY A CA 1
ATOM 717 C C . GLY A 1 88 ? -12.152 -12.073 17.871 1.00 94.38 88 GLY A C 1
ATOM 718 O O . GLY A 1 88 ? -12.930 -12.973 17.565 1.00 94.38 88 GLY A O 1
ATOM 719 N N . LYS A 1 89 ? -12.451 -11.163 18.810 1.00 94.50 89 LYS A N 1
ATOM 720 C CA . LYS A 1 89 ? -13.754 -11.089 19.502 1.00 94.50 89 LYS A CA 1
ATOM 721 C C . LYS A 1 89 ? -14.678 -9.990 18.973 1.00 94.50 89 LYS A C 1
ATOM 723 O O . LYS A 1 89 ? -15.871 -10.024 19.251 1.00 94.50 89 LYS A O 1
ATOM 728 N N . HIS A 1 90 ? -14.143 -9.044 18.200 1.00 94.75 90 HIS A N 1
ATOM 729 C CA . HIS A 1 90 ? -14.846 -7.829 17.767 1.00 94.75 90 HIS A CA 1
ATOM 730 C C . HIS A 1 90 ? -14.870 -7.700 16.239 1.00 94.75 90 HIS A C 1
ATOM 732 O O . HIS A 1 90 ? -14.501 -6.665 15.684 1.00 94.75 90 HIS A O 1
ATOM 738 N N . ASP A 1 91 ? -15.275 -8.772 15.551 1.00 93.75 91 ASP A N 1
ATOM 739 C CA . ASP A 1 91 ? -15.236 -8.839 14.082 1.00 93.75 91 ASP A CA 1
ATOM 740 C C . ASP A 1 91 ? -16.136 -7.782 13.420 1.00 93.75 91 ASP A C 1
ATOM 742 O O . ASP A 1 91 ? -15.736 -7.172 12.434 1.00 93.75 91 ASP A O 1
ATOM 746 N N . ASP A 1 92 ? -17.291 -7.479 14.021 1.00 95.94 92 ASP A N 1
ATOM 747 C CA . ASP A 1 92 ? -18.199 -6.431 13.537 1.00 95.94 92 ASP A CA 1
ATOM 748 C C . ASP A 1 92 ? -17.519 -5.052 13.511 1.00 95.94 92 ASP A C 1
ATOM 750 O O . ASP A 1 92 ? -17.651 -4.306 12.543 1.00 95.94 92 ASP A O 1
ATOM 754 N N . LEU A 1 93 ? -16.738 -4.724 14.550 1.00 97.44 93 LEU A N 1
ATOM 755 C CA . LEU A 1 93 ? -15.990 -3.464 14.606 1.00 97.44 93 LEU A CA 1
ATOM 756 C C . LEU A 1 93 ? -14.834 -3.464 13.605 1.00 97.44 93 LEU A C 1
ATOM 758 O O . LEU A 1 93 ? -14.584 -2.447 12.962 1.00 97.44 93 LEU A O 1
ATOM 762 N N . ARG A 1 94 ? -14.151 -4.607 13.443 1.00 96.94 94 ARG A N 1
ATOM 763 C CA . ARG A 1 94 ? -13.083 -4.764 12.446 1.00 96.94 94 ARG A CA 1
ATOM 764 C C . ARG A 1 94 ? -13.614 -4.490 11.042 1.00 96.94 94 ARG A C 1
ATOM 766 O O . ARG A 1 94 ? -12.975 -3.753 10.296 1.00 96.94 94 ARG A O 1
ATOM 773 N N . LEU A 1 95 ? -14.757 -5.083 10.696 1.00 95.81 95 LEU A N 1
ATOM 774 C CA . LEU A 1 95 ? -15.410 -4.897 9.403 1.00 95.81 95 LEU A CA 1
ATOM 775 C C . LEU A 1 95 ? -15.869 -3.450 9.221 1.00 95.81 95 LEU A C 1
ATOM 777 O O . LEU A 1 95 ? -15.529 -2.852 8.212 1.00 95.81 95 LEU A O 1
ATOM 781 N N . LEU A 1 96 ? -16.521 -2.850 10.221 1.00 97.06 96 LEU A N 1
ATOM 782 C CA . LEU A 1 96 ? -16.980 -1.459 10.151 1.00 97.06 96 LEU A CA 1
ATOM 783 C C . LEU A 1 96 ? -15.833 -0.475 9.884 1.00 97.06 96 LEU A C 1
ATOM 785 O O . LEU A 1 96 ? -15.942 0.386 9.011 1.00 97.06 96 LEU A O 1
ATOM 789 N N . VAL A 1 97 ? -14.725 -0.595 10.624 1.00 97.88 97 VAL A N 1
ATOM 790 C CA . VAL A 1 97 ? -13.547 0.260 10.412 1.00 97.88 97 VAL A CA 1
ATOM 791 C C . VAL A 1 97 ? -12.914 -0.042 9.055 1.00 97.88 97 VAL A C 1
ATOM 793 O O . VAL A 1 97 ? -12.580 0.886 8.324 1.00 97.88 97 VAL A O 1
ATOM 796 N N . GLY A 1 98 ? -12.785 -1.322 8.696 1.00 97.19 98 GLY A N 1
ATOM 797 C CA . GLY A 1 98 ? -12.269 -1.753 7.400 1.00 97.19 98 GLY A CA 1
ATOM 798 C C . GLY A 1 98 ? -13.043 -1.136 6.236 1.00 97.19 98 GLY A C 1
ATOM 799 O O . GLY A 1 98 ? -12.444 -0.432 5.429 1.00 97.19 98 GLY A O 1
ATOM 800 N N . ASP A 1 99 ? -14.358 -1.333 6.188 1.00 96.88 99 ASP A N 1
ATOM 801 C CA . ASP A 1 99 ? -15.241 -0.832 5.130 1.00 96.88 99 ASP A CA 1
ATOM 802 C C . ASP A 1 99 ? -15.107 0.686 4.972 1.00 96.88 99 ASP A C 1
ATOM 804 O O . ASP A 1 99 ? -14.894 1.183 3.866 1.00 96.88 99 ASP A O 1
ATOM 808 N N . LYS A 1 100 ? -15.086 1.426 6.089 1.00 96.56 100 LYS A N 1
ATOM 809 C CA . LYS A 1 100 ? -14.866 2.876 6.067 1.00 96.56 100 LYS A CA 1
ATOM 810 C C . LYS A 1 100 ? -13.528 3.259 5.430 1.00 96.56 100 LYS A C 1
ATOM 812 O O . LYS A 1 100 ? -13.479 4.228 4.677 1.00 96.56 100 LYS A O 1
ATOM 817 N N . LEU A 1 101 ? -12.442 2.541 5.725 1.00 97.56 101 LEU A N 1
ATOM 818 C CA . LEU A 1 101 ? -11.143 2.804 5.095 1.00 97.56 101 LEU A CA 1
ATOM 819 C C . LEU A 1 101 ? -11.189 2.504 3.594 1.00 97.56 101 LEU A C 1
ATOM 821 O O . LEU A 1 101 ? -10.695 3.309 2.807 1.00 97.56 101 LEU A O 1
ATOM 825 N N . PHE A 1 102 ? -11.802 1.389 3.191 1.00 97.94 102 PHE A N 1
ATOM 826 C CA . PHE A 1 102 ? -11.926 1.007 1.782 1.00 97.94 102 PHE A CA 1
ATOM 827 C C . PHE A 1 102 ? -12.732 2.011 0.961 1.00 97.94 102 PHE A C 1
ATOM 829 O O . PHE A 1 102 ? -12.304 2.355 -0.142 1.00 97.94 102 PHE A O 1
ATOM 836 N N . ASP A 1 103 ? -13.820 2.537 1.520 1.00 96.88 103 ASP A N 1
ATOM 837 C CA . ASP A 1 103 ? -14.633 3.570 0.877 1.00 96.88 103 ASP A CA 1
ATOM 838 C C . ASP A 1 103 ? -13.848 4.874 0.650 1.00 96.88 103 ASP A C 1
ATOM 840 O O . ASP A 1 103 ? -14.072 5.572 -0.336 1.00 96.88 103 ASP A O 1
ATOM 844 N N . LEU A 1 104 ? -12.905 5.206 1.540 1.00 96.62 104 LEU A N 1
ATOM 845 C CA . LEU A 1 104 ? -12.151 6.465 1.499 1.00 96.62 104 LEU A CA 1
ATOM 846 C C . LEU A 1 104 ? -10.906 6.430 0.607 1.00 96.62 104 LEU A C 1
ATOM 848 O O . LEU A 1 104 ? -10.491 7.473 0.097 1.00 96.62 104 LEU A O 1
ATOM 852 N N . ILE A 1 105 ? -10.272 5.262 0.452 1.00 98.44 105 ILE A N 1
ATOM 853 C CA . ILE A 1 105 ? -8.982 5.128 -0.245 1.00 98.44 105 ILE A CA 1
ATOM 854 C C . ILE A 1 105 ? -8.985 5.787 -1.637 1.00 98.44 105 ILE A C 1
ATOM 856 O O . ILE A 1 105 ? -8.063 6.566 -1.896 1.00 98.44 105 ILE A O 1
ATOM 860 N N . PRO A 1 106 ? -9.975 5.553 -2.525 1.00 98.31 106 P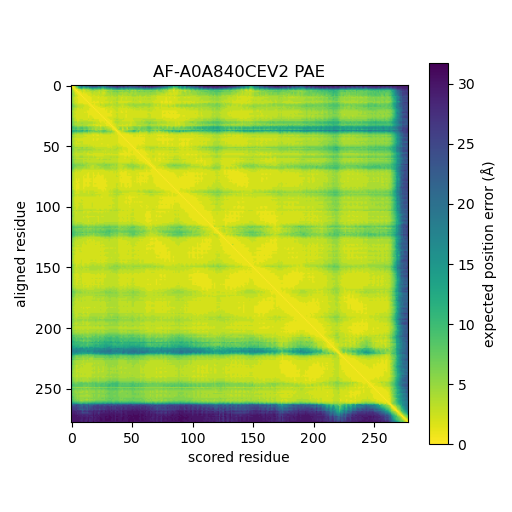RO A N 1
ATOM 861 C CA . PRO A 1 106 ? -9.944 6.113 -3.874 1.00 98.31 106 PRO A CA 1
ATOM 862 C C . PRO A 1 106 ? -9.963 7.643 -3.876 1.00 98.31 106 PRO A C 1
ATOM 864 O O . PRO A 1 106 ? -9.216 8.267 -4.629 1.00 98.31 106 PRO A O 1
ATOM 867 N N . ASP A 1 107 ? -10.772 8.253 -3.010 1.00 98.25 107 ASP A N 1
ATOM 868 C CA . ASP A 1 107 ? -10.908 9.709 -2.930 1.00 98.25 107 ASP A CA 1
ATOM 869 C C . ASP A 1 107 ? -9.631 10.360 -2.390 1.00 98.25 107 ASP A C 1
ATOM 871 O O . ASP A 1 107 ? -9.155 11.354 -2.943 1.00 98.25 107 ASP A O 1
ATOM 875 N N . VAL A 1 108 ? -9.017 9.760 -1.365 1.00 98.00 108 VAL A N 1
ATOM 876 C CA . VAL A 1 108 ? -7.722 10.205 -0.829 1.00 98.00 108 VAL A CA 1
ATOM 877 C C . VAL A 1 108 ? -6.629 10.116 -1.898 1.00 98.00 108 VAL A C 1
ATOM 879 O O . VAL A 1 108 ? -5.902 11.083 -2.131 1.00 98.00 108 VAL A O 1
ATOM 882 N N . VAL A 1 109 ? -6.523 8.974 -2.583 1.00 98.38 109 VAL A N 1
ATOM 883 C CA . VAL A 1 109 ? -5.509 8.726 -3.623 1.00 98.38 109 VAL A CA 1
ATOM 884 C C . VAL A 1 109 ? -5.681 9.686 -4.801 1.00 98.38 109 VAL A C 1
ATOM 886 O O . VAL A 1 109 ? -4.697 10.234 -5.307 1.00 98.38 109 VAL A O 1
ATOM 889 N N . ASN A 1 110 ? -6.921 9.928 -5.230 1.00 98.00 110 ASN A N 1
ATOM 890 C CA . ASN A 1 110 ? -7.218 10.881 -6.294 1.00 98.00 110 ASN A CA 1
ATOM 891 C C . ASN A 1 110 ? -6.869 12.311 -5.881 1.00 98.00 110 ASN A C 1
ATOM 893 O O . ASN A 1 110 ? -6.221 13.013 -6.655 1.00 98.00 110 ASN A O 1
ATOM 897 N N . ASN A 1 111 ? -7.192 12.717 -4.651 1.00 97.69 111 ASN A N 1
ATOM 898 C CA . ASN A 1 111 ? -6.827 14.041 -4.163 1.00 97.69 111 ASN A CA 1
ATOM 899 C C . ASN A 1 111 ? -5.298 14.228 -4.075 1.00 97.69 111 ASN A C 1
ATOM 901 O O . ASN A 1 111 ? -4.783 15.267 -4.483 1.00 97.69 111 ASN A O 1
ATOM 905 N N . ILE A 1 112 ? -4.544 13.214 -3.624 1.00 97.81 112 ILE A N 1
ATOM 906 C CA . ILE A 1 112 ? -3.067 13.242 -3.642 1.00 97.81 112 ILE A CA 1
ATOM 907 C C . ILE A 1 112 ? -2.549 13.435 -5.072 1.00 97.81 112 ILE A C 1
ATOM 909 O O . ILE A 1 112 ? -1.689 14.286 -5.309 1.00 97.81 112 ILE A O 1
ATOM 913 N N . LYS A 1 113 ? -3.086 12.682 -6.039 1.00 96.81 113 LYS A N 1
ATOM 914 C CA . LYS A 1 113 ? -2.708 12.794 -7.455 1.00 96.81 113 LYS A CA 1
ATOM 915 C C . LYS A 1 113 ? -2.996 14.181 -8.030 1.00 96.81 113 LYS A C 1
ATOM 917 O O . LYS A 1 113 ? -2.161 14.739 -8.736 1.00 96.81 113 LYS A O 1
ATOM 922 N N . GLU A 1 114 ? -4.167 14.745 -7.750 1.00 96.44 114 GLU A N 1
ATOM 923 C CA . GLU A 1 114 ? -4.530 16.086 -8.217 1.00 96.44 114 GLU A CA 1
ATOM 924 C C . GLU A 1 114 ? -3.614 17.156 -7.613 1.00 96.44 114 GLU A C 1
ATOM 926 O O . GLU A 1 114 ? -3.107 18.034 -8.320 1.00 96.44 114 GLU A O 1
ATOM 931 N N . GLN A 1 115 ? -3.337 17.054 -6.312 1.00 96.44 115 GLN A N 1
ATOM 932 C CA . GLN A 1 115 ? -2.494 18.010 -5.603 1.00 96.44 115 GLN A CA 1
ATOM 933 C C . GLN A 1 115 ? -0.997 17.860 -5.893 1.00 96.44 115 GLN A C 1
ATOM 935 O O . GLN A 1 115 ? -0.255 18.826 -5.692 1.00 96.44 115 GLN A O 1
ATOM 940 N N . SER A 1 116 ? -0.547 16.715 -6.419 1.00 94.69 116 SER A N 1
ATOM 941 C CA . SER A 1 116 ? 0.849 16.539 -6.833 1.00 94.69 116 SER A CA 1
ATOM 942 C C . SER A 1 116 ? 1.213 17.345 -8.078 1.00 94.69 116 SER A C 1
ATOM 944 O O . SER A 1 116 ? 2.391 17.587 -8.335 1.00 94.69 116 SER A O 1
ATOM 946 N N . LYS A 1 117 ? 0.214 17.797 -8.853 1.00 92.62 117 LYS A N 1
ATOM 947 C CA . LYS A 1 117 ? 0.381 18.679 -10.022 1.00 92.62 117 LYS A CA 1
ATOM 948 C C . LYS A 1 117 ? 1.401 18.158 -11.047 1.00 92.62 117 LYS A C 1
ATOM 950 O O . LYS A 1 117 ? 2.009 18.948 -11.765 1.00 92.62 117 LYS A O 1
ATOM 955 N N . GLY A 1 118 ? 1.593 16.843 -11.149 1.00 89.44 118 GLY A N 1
ATOM 956 C CA . GLY A 1 118 ? 2.567 16.249 -12.074 1.00 89.44 118 GLY A CA 1
ATOM 957 C C . GLY A 1 118 ? 4.029 16.428 -11.645 1.00 89.44 118 GLY A C 1
ATOM 958 O O . GLY A 1 118 ? 4.914 16.558 -12.496 1.00 89.44 118 GLY A O 1
ATOM 959 N N . TYR A 1 119 ? 4.282 16.477 -10.337 1.00 91.56 119 TYR A N 1
ATOM 960 C CA . TYR A 1 119 ? 5.613 16.365 -9.744 1.00 91.56 119 TYR A CA 1
ATOM 961 C C . TYR A 1 119 ? 6.406 15.172 -10.341 1.00 91.56 119 TYR A C 1
ATOM 963 O O . TYR A 1 119 ? 5.804 14.143 -10.648 1.00 91.56 119 TYR A O 1
ATOM 971 N N . PRO A 1 120 ? 7.733 15.293 -10.565 1.00 91.19 120 PRO A N 1
ATOM 972 C CA . PRO A 1 120 ? 8.612 16.409 -10.194 1.00 91.19 120 PRO A CA 1
ATOM 973 C C . PRO A 1 120 ? 8.661 17.574 -11.191 1.00 91.19 120 PRO A C 1
ATOM 975 O O . PRO A 1 120 ? 9.378 18.542 -10.952 1.00 91.19 120 PRO A O 1
ATOM 978 N N . ARG A 1 121 ? 7.909 17.535 -12.303 1.00 91.50 121 ARG A N 1
ATOM 979 C CA . ARG A 1 121 ? 7.947 18.619 -13.310 1.00 91.50 121 ARG A CA 1
ATOM 980 C C . ARG A 1 121 ? 7.423 19.948 -12.770 1.00 91.50 121 ARG A C 1
ATOM 982 O O . ARG A 1 121 ? 7.853 21.001 -13.228 1.00 91.50 121 ARG A O 1
ATOM 989 N N . ASN A 1 122 ? 6.502 19.887 -11.812 1.00 91.50 122 ASN A N 1
ATOM 990 C CA . ASN A 1 122 ? 5.986 21.040 -11.088 1.00 91.50 122 ASN A CA 1
ATOM 991 C C . ASN A 1 122 ? 6.264 20.875 -9.588 1.00 91.50 122 ASN A C 1
ATOM 993 O O . ASN A 1 122 ? 6.201 19.751 -9.088 1.00 91.50 122 ASN A O 1
ATOM 997 N N . PRO A 1 123 ? 6.534 21.970 -8.855 1.00 89.31 123 PRO A N 1
ATOM 998 C CA . PRO A 1 123 ? 6.743 21.905 -7.417 1.00 89.31 123 PRO A CA 1
ATOM 999 C C . PRO A 1 123 ? 5.469 21.451 -6.699 1.00 89.31 123 PRO A C 1
ATOM 1001 O O . PRO A 1 123 ? 4.358 21.876 -7.028 1.00 89.31 123 PRO A O 1
ATOM 1004 N N . MET A 1 124 ? 5.656 20.620 -5.679 1.00 94.06 124 MET A N 1
ATOM 1005 C CA . MET A 1 124 ? 4.593 20.084 -4.840 1.00 94.06 124 MET A CA 1
ATOM 1006 C C . MET A 1 124 ? 4.735 20.607 -3.409 1.00 94.06 124 MET A C 1
ATOM 1008 O O . MET A 1 124 ? 5.841 20.838 -2.924 1.00 94.06 124 MET A O 1
ATOM 1012 N N . ASN A 1 125 ? 3.604 20.807 -2.731 1.00 93.94 125 ASN A N 1
ATOM 1013 C CA . ASN A 1 125 ? 3.594 21.178 -1.319 1.00 93.94 125 ASN A CA 1
ATOM 1014 C C . ASN A 1 125 ? 4.149 20.017 -0.468 1.00 93.94 125 ASN A C 1
ATOM 1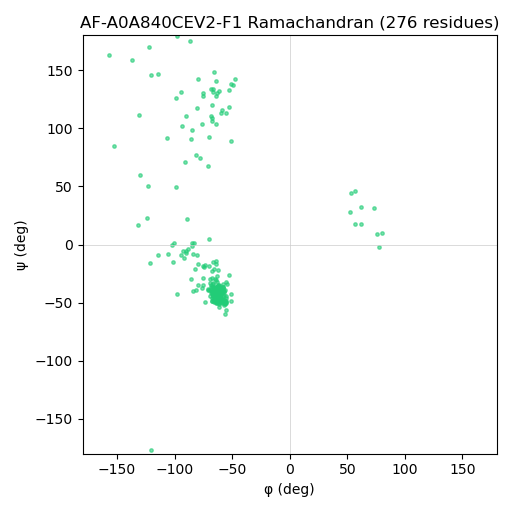016 O O . ASN A 1 125 ? 3.735 18.873 -0.647 1.00 93.94 125 ASN A O 1
ATOM 1020 N N . ALA A 1 126 ? 5.049 20.322 0.472 1.00 94.75 126 ALA A N 1
ATOM 1021 C CA . ALA A 1 126 ? 5.644 19.339 1.378 1.00 94.75 126 ALA A CA 1
ATOM 1022 C C . ALA A 1 126 ? 4.596 18.527 2.161 1.00 94.75 126 ALA A C 1
ATOM 1024 O O . ALA A 1 126 ? 4.787 17.333 2.361 1.00 94.75 126 ALA A O 1
ATOM 1025 N N . LEU A 1 127 ? 3.462 19.136 2.526 1.00 96.44 127 LEU A N 1
ATOM 1026 C CA . LEU A 1 127 ? 2.347 18.450 3.179 1.00 96.44 127 LEU A CA 1
ATOM 1027 C C . LEU A 1 127 ? 1.753 17.348 2.292 1.00 96.44 127 LEU A C 1
ATOM 1029 O O . LEU A 1 127 ? 1.473 16.260 2.778 1.00 96.44 127 LEU A O 1
ATOM 1033 N N . VAL A 1 128 ? 1.594 17.600 0.988 1.00 96.81 128 VAL A N 1
ATOM 1034 C CA . VAL A 1 128 ? 1.059 16.603 0.041 1.00 96.81 128 VAL A CA 1
ATOM 1035 C C . VAL A 1 128 ? 2.015 15.419 -0.069 1.00 96.81 128 VAL A C 1
ATOM 1037 O O . VAL A 1 128 ? 1.574 14.272 -0.073 1.00 96.81 128 VAL A O 1
ATOM 1040 N N . TRP A 1 129 ? 3.322 15.695 -0.112 1.00 96.50 129 TRP A N 1
ATOM 1041 C CA . TRP A 1 129 ? 4.341 14.649 -0.105 1.00 96.50 129 TRP A CA 1
ATOM 1042 C C . TRP A 1 129 ? 4.303 13.838 1.197 1.00 96.50 129 TRP A C 1
ATOM 1044 O O . TRP A 1 129 ? 4.224 12.614 1.142 1.00 96.50 129 TRP A O 1
ATOM 1054 N N . ALA A 1 130 ? 4.310 14.509 2.354 1.00 97.12 130 ALA A N 1
ATOM 1055 C CA . ALA A 1 130 ? 4.358 13.869 3.668 1.00 97.12 130 ALA A CA 1
ATOM 1056 C C . ALA A 1 130 ? 3.106 13.024 3.948 1.00 97.12 130 ALA A C 1
ATOM 1058 O O . ALA A 1 130 ? 3.219 11.845 4.281 1.00 97.12 130 ALA A O 1
ATOM 1059 N N . GLU A 1 131 ? 1.914 13.589 3.741 1.00 97.75 131 GLU A N 1
ATOM 1060 C CA . GLU A 1 131 ? 0.657 12.863 3.927 1.00 97.75 131 GLU A CA 1
ATOM 1061 C C . GLU A 1 131 ? 0.522 11.728 2.906 1.00 97.75 131 GLU A C 1
ATOM 1063 O O . GLU A 1 131 ? 0.160 10.610 3.269 1.00 97.75 131 GLU A O 1
ATOM 1068 N N . GLY A 1 132 ? 0.886 11.959 1.639 1.00 97.69 132 GLY A N 1
ATOM 1069 C CA . GLY A 1 132 ? 0.867 10.910 0.621 1.00 97.69 132 GLY A CA 1
ATOM 1070 C C . GLY A 1 132 ? 1.817 9.751 0.944 1.00 97.69 132 GLY A C 1
ATOM 1071 O O . GLY A 1 132 ? 1.428 8.589 0.818 1.00 97.69 132 GLY A O 1
ATOM 1072 N N . ALA A 1 133 ? 3.023 10.039 1.440 1.00 97.44 133 ALA A N 1
ATOM 1073 C CA . ALA A 1 133 ? 3.958 9.025 1.924 1.00 97.44 133 ALA A CA 1
ATOM 1074 C C . ALA A 1 133 ? 3.373 8.229 3.105 1.00 97.44 133 ALA A C 1
ATOM 1076 O O . ALA A 1 133 ? 3.480 7.000 3.141 1.00 97.44 133 ALA A O 1
ATOM 1077 N N . GLY A 1 134 ? 2.702 8.910 4.038 1.00 97.75 134 GLY A N 1
ATOM 1078 C CA . GLY A 1 134 ? 2.022 8.281 5.168 1.00 97.75 134 GLY A CA 1
ATOM 1079 C C . GLY A 1 134 ? 0.882 7.350 4.736 1.00 97.75 134 GLY A C 1
ATOM 1080 O O . GLY A 1 134 ? 0.830 6.199 5.176 1.00 97.75 134 GLY A O 1
ATOM 1081 N N . PHE A 1 135 ? 0.017 7.790 3.815 1.00 98.44 135 PHE A N 1
ATOM 1082 C CA . PHE A 1 135 ? -1.041 6.945 3.247 1.00 98.44 135 PHE A CA 1
ATOM 1083 C C . PHE A 1 135 ? -0.464 5.747 2.490 1.00 98.44 135 PHE A C 1
ATOM 1085 O O . PHE A 1 135 ? -0.918 4.621 2.691 1.00 98.44 135 PHE A O 1
ATOM 1092 N N . ARG A 1 136 ? 0.588 5.948 1.684 1.00 97.94 136 ARG A N 1
ATOM 1093 C CA . ARG A 1 136 ? 1.306 4.857 1.008 1.00 97.94 136 ARG A CA 1
ATOM 1094 C C . ARG A 1 136 ? 1.796 3.805 2.009 1.00 97.94 136 ARG A C 1
ATOM 1096 O O . ARG A 1 136 ? 1.611 2.608 1.786 1.00 97.94 136 ARG A O 1
ATOM 1103 N N . ALA A 1 137 ? 2.391 4.234 3.121 1.00 96.62 137 ALA A N 1
ATOM 1104 C CA . ALA A 1 137 ? 2.861 3.334 4.171 1.00 96.62 137 ALA A CA 1
ATOM 1105 C C . ALA A 1 137 ? 1.709 2.584 4.865 1.00 96.62 137 ALA A C 1
ATOM 1107 O O . ALA A 1 137 ? 1.843 1.397 5.166 1.00 96.62 137 ALA A O 1
ATOM 1108 N N . ALA A 1 138 ? 0.563 3.234 5.081 1.00 97.62 138 ALA A N 1
ATOM 1109 C CA . ALA A 1 138 ? -0.625 2.575 5.620 1.00 97.62 138 ALA A CA 1
ATOM 1110 C C . ALA A 1 138 ? -1.194 1.519 4.652 1.00 97.62 138 ALA A C 1
ATOM 1112 O O . ALA A 1 138 ? -1.562 0.424 5.083 1.00 97.62 138 ALA A O 1
ATOM 1113 N N . LEU A 1 139 ? -1.190 1.793 3.341 1.00 98.31 139 LEU A N 1
ATOM 1114 C CA . LEU A 1 139 ? -1.589 0.814 2.324 1.00 98.31 139 LEU A CA 1
ATOM 1115 C C . LEU A 1 139 ? -0.656 -0.402 2.297 1.00 98.31 139 LEU A C 1
ATOM 1117 O O . LEU A 1 139 ? -1.146 -1.516 2.151 1.00 98.31 139 LEU A O 1
ATOM 1121 N N . ASN A 1 140 ? 0.653 -0.236 2.516 1.00 97.19 140 ASN A N 1
ATOM 1122 C CA . ASN A 1 140 ? 1.570 -1.378 2.646 1.00 97.19 140 ASN A CA 1
ATOM 1123 C C . ASN A 1 140 ? 1.174 -2.328 3.784 1.00 97.19 140 ASN A C 1
ATOM 1125 O O . ASN A 1 140 ? 1.220 -3.546 3.610 1.00 97.19 140 ASN A O 1
ATOM 1129 N N . ALA A 1 141 ? 0.740 -1.791 4.927 1.00 96.19 141 ALA A N 1
ATOM 1130 C CA . ALA A 1 141 ? 0.272 -2.611 6.042 1.00 96.19 141 ALA A CA 1
ATOM 1131 C C . ALA A 1 141 ? -1.024 -3.367 5.699 1.00 96.19 141 ALA A C 1
ATOM 1133 O O . ALA A 1 141 ? -1.149 -4.551 6.017 1.00 96.19 141 ALA A O 1
ATOM 1134 N N . LEU A 1 142 ? -1.959 -2.726 4.986 1.00 97.12 142 LEU A N 1
ATOM 1135 C CA . LEU A 1 142 ? -3.163 -3.397 4.484 1.00 97.12 142 LEU A CA 1
ATOM 1136 C C . LEU A 1 142 ? -2.836 -4.467 3.433 1.00 97.12 142 LEU A C 1
ATOM 1138 O O . LEU A 1 142 ? -3.413 -5.549 3.477 1.00 97.12 142 LEU A O 1
ATOM 1142 N N . ILE A 1 143 ? -1.897 -4.211 2.520 1.00 97.69 143 ILE A N 1
ATOM 1143 C CA . ILE A 1 143 ? -1.445 -5.189 1.518 1.00 97.69 143 ILE A CA 1
ATOM 1144 C C . ILE A 1 143 ? -0.852 -6.412 2.212 1.00 97.69 143 ILE A C 1
ATOM 1146 O O . ILE A 1 143 ? -1.238 -7.538 1.908 1.00 97.69 143 ILE A O 1
ATOM 1150 N N . TYR A 1 144 ? 0.038 -6.204 3.184 1.00 95.50 144 TYR A N 1
ATOM 1151 C CA . TYR A 1 144 ? 0.584 -7.289 3.991 1.00 95.50 144 TYR A CA 1
ATOM 1152 C C . TYR A 1 144 ? -0.532 -8.101 4.667 1.00 95.50 144 TYR A C 1
ATOM 1154 O O . TYR A 1 144 ? -0.569 -9.328 4.563 1.00 95.50 144 TYR A O 1
ATOM 1162 N N . TYR A 1 145 ? -1.483 -7.413 5.301 1.00 94.25 145 TYR A N 1
ATOM 1163 C CA . TYR A 1 145 ? -2.624 -8.035 5.961 1.00 94.25 145 TYR A CA 1
ATOM 1164 C C . TYR A 1 145 ? -3.473 -8.882 4.999 1.00 94.25 145 TYR A C 1
ATOM 1166 O O . TYR A 1 145 ? -3.726 -10.054 5.275 1.00 94.25 145 TYR A O 1
ATOM 1174 N N . TYR A 1 146 ? -3.863 -8.339 3.844 1.00 94.81 146 TYR A N 1
ATOM 1175 C CA . TYR A 1 146 ? -4.689 -9.062 2.872 1.00 94.81 146 TYR A CA 1
ATOM 1176 C C . TYR A 1 146 ? -3.929 -10.139 2.095 1.00 94.81 146 TYR A C 1
ATOM 1178 O O . TYR A 1 146 ? -4.553 -11.090 1.622 1.00 94.81 146 TYR A O 1
ATOM 1186 N N . ARG A 1 147 ? -2.592 -10.075 2.052 1.00 94.56 147 ARG A N 1
ATOM 1187 C CA . ARG A 1 147 ? -1.748 -11.166 1.548 1.00 94.56 147 ARG A CA 1
ATOM 1188 C C . ARG A 1 147 ? -1.849 -12.396 2.439 1.00 94.56 147 ARG A C 1
ATOM 1190 O O . ARG A 1 147 ? -2.001 -13.500 1.932 1.00 94.56 147 ARG A O 1
ATOM 1197 N N . LEU A 1 148 ? -1.860 -12.212 3.759 1.00 92.62 148 LEU A N 1
ATOM 1198 C CA . LEU A 1 148 ? -2.069 -13.310 4.712 1.00 92.62 148 LEU A CA 1
ATOM 1199 C C . LEU A 1 148 ? -3.488 -13.897 4.659 1.00 92.62 148 LEU A C 1
ATOM 1201 O O . LEU A 1 148 ? -3.703 -15.032 5.082 1.00 92.62 148 LEU A O 1
ATOM 1205 N N . LYS A 1 149 ? -4.458 -13.125 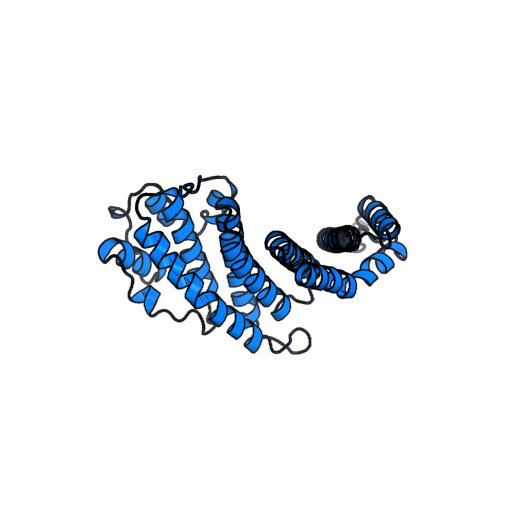4.161 1.00 90.50 149 LYS A N 1
ATOM 1206 C CA . LYS A 1 149 ? -5.856 -13.551 3.999 1.00 90.50 149 LYS A CA 1
ATOM 1207 C C . LYS A 1 149 ? -6.145 -14.198 2.644 1.00 90.50 149 LYS A C 1
ATOM 1209 O O . LYS A 1 149 ? -7.258 -14.683 2.470 1.00 90.50 149 LYS A O 1
ATOM 1214 N N . ASP A 1 150 ? -5.175 -14.201 1.728 1.00 91.69 150 ASP A N 1
ATOM 1215 C CA . ASP A 1 150 ? -5.305 -14.730 0.365 1.00 91.69 150 ASP A CA 1
ATOM 1216 C C . ASP A 1 150 ? -6.511 -14.142 -0.398 1.00 91.69 150 ASP A C 1
ATOM 1218 O O . ASP A 1 150 ? -7.300 -14.846 -1.025 1.00 91.69 150 ASP A O 1
ATOM 1222 N N . ASN A 1 151 ? -6.697 -12.819 -0.300 1.00 93.62 151 ASN A N 1
ATOM 1223 C CA . ASN A 1 151 ? -7.772 -12.106 -0.994 1.00 93.62 151 ASN A CA 1
ATOM 1224 C C . ASN A 1 151 ? -7.213 -11.297 -2.174 1.00 93.62 151 ASN A C 1
ATOM 1226 O O . ASN A 1 151 ? -6.812 -10.142 -2.014 1.00 93.62 151 ASN A O 1
ATOM 1230 N N . ALA A 1 152 ? -7.189 -11.916 -3.357 1.00 95.06 152 ALA A N 1
ATOM 1231 C CA . ALA A 1 152 ? -6.599 -11.342 -4.567 1.00 95.06 152 ALA A CA 1
ATOM 1232 C C . ALA A 1 152 ? -7.290 -10.049 -5.040 1.00 95.06 152 ALA A C 1
ATOM 1234 O O . ALA A 1 152 ? -6.605 -9.100 -5.419 1.00 95.06 152 ALA A O 1
ATOM 1235 N N . ASP A 1 153 ? -8.622 -9.967 -4.970 1.00 95.81 153 ASP A N 1
ATOM 1236 C CA . ASP A 1 153 ? -9.366 -8.777 -5.410 1.00 95.81 153 ASP A CA 1
ATOM 1237 C C . ASP A 1 153 ? -9.049 -7.565 -4.528 1.00 95.81 153 ASP A C 1
ATOM 1239 O O . ASP A 1 153 ? -8.776 -6.464 -5.016 1.00 95.81 153 ASP A O 1
ATOM 1243 N N . THR A 1 154 ? -9.024 -7.777 -3.210 1.00 96.88 154 THR A N 1
ATOM 1244 C CA . THR A 1 154 ? -8.663 -6.728 -2.257 1.00 96.88 154 THR A CA 1
ATOM 1245 C C . THR A 1 154 ? -7.191 -6.336 -2.375 1.00 96.88 154 THR A C 1
ATOM 1247 O O . THR A 1 154 ? -6.869 -5.148 -2.326 1.00 96.88 154 THR A O 1
ATOM 1250 N N . LEU A 1 155 ? -6.291 -7.303 -2.581 1.00 97.62 155 LEU A N 1
ATOM 1251 C CA . LEU A 1 155 ? -4.882 -7.025 -2.860 1.00 97.62 155 LEU A CA 1
ATOM 1252 C C . LEU A 1 155 ? -4.722 -6.161 -4.107 1.00 97.62 155 LEU A C 1
ATOM 1254 O O . LEU A 1 155 ? -4.030 -5.149 -4.055 1.00 97.62 155 LEU A O 1
ATOM 1258 N N . HIS A 1 156 ? -5.401 -6.514 -5.197 1.00 98.44 156 HIS A N 1
ATOM 1259 C CA . HIS A 1 156 ? -5.381 -5.743 -6.433 1.00 98.44 156 HIS A CA 1
ATOM 1260 C C . HIS A 1 156 ? -5.825 -4.301 -6.194 1.00 98.44 156 HIS A C 1
ATOM 1262 O O . HIS A 1 156 ? -5.118 -3.376 -6.586 1.00 98.44 156 HIS A O 1
ATOM 1268 N N . PHE A 1 157 ? -6.941 -4.094 -5.491 1.00 98.62 157 PHE A N 1
ATOM 1269 C CA . PHE A 1 157 ? -7.407 -2.754 -5.141 1.00 98.62 157 PHE A CA 1
ATOM 1270 C C . PHE A 1 157 ? -6.341 -1.946 -4.384 1.00 98.62 157 PHE A C 1
ATOM 1272 O O . PHE A 1 157 ? -6.050 -0.805 -4.751 1.00 98.62 157 PHE A O 1
ATOM 1279 N N . LEU A 1 158 ? -5.737 -2.523 -3.344 1.00 98.62 158 LEU A N 1
ATOM 1280 C CA . LEU A 1 158 ? -4.769 -1.820 -2.502 1.00 98.62 158 LEU A CA 1
ATOM 1281 C C . LEU A 1 158 ? -3.453 -1.532 -3.235 1.00 98.62 158 LEU A C 1
ATOM 1283 O O . LEU A 1 158 ? -2.947 -0.413 -3.152 1.00 98.62 158 LEU A O 1
ATOM 1287 N N . ILE A 1 159 ? -2.925 -2.513 -3.972 1.00 98.69 159 ILE A N 1
ATOM 1288 C CA . ILE A 1 159 ? -1.689 -2.388 -4.755 1.00 98.69 159 ILE A CA 1
ATOM 1289 C C . ILE A 1 159 ? -1.852 -1.291 -5.806 1.00 98.69 159 ILE A C 1
ATOM 1291 O O . ILE A 1 159 ? -1.020 -0.392 -5.880 1.00 98.69 159 ILE A O 1
ATOM 1295 N N . MET A 1 160 ? -2.958 -1.295 -6.555 1.00 98.62 160 MET A N 1
ATOM 1296 C CA . MET A 1 160 ? -3.224 -0.281 -7.579 1.00 98.62 160 MET A CA 1
ATOM 1297 C C . MET A 1 160 ? -3.293 1.138 -6.995 1.00 98.62 160 MET A C 1
ATOM 1299 O O . MET A 1 160 ? -2.699 2.064 -7.551 1.00 98.62 160 MET A O 1
ATOM 1303 N N . ASN A 1 161 ? -3.965 1.311 -5.853 1.00 98.75 161 ASN A N 1
ATOM 1304 C CA . ASN A 1 161 ? -4.050 2.605 -5.175 1.00 98.75 161 ASN A CA 1
ATOM 1305 C C . ASN A 1 161 ? -2.693 3.058 -4.615 1.00 98.75 161 ASN A C 1
ATOM 1307 O O . ASN A 1 161 ? -2.321 4.223 -4.766 1.00 98.75 161 ASN A O 1
ATOM 1311 N N . ARG A 1 162 ? -1.910 2.144 -4.027 1.00 98.56 162 ARG A N 1
ATOM 1312 C CA . ARG A 1 162 ? -0.551 2.441 -3.555 1.00 98.56 162 ARG A CA 1
ATOM 1313 C C . ARG A 1 162 ? 0.353 2.869 -4.710 1.00 98.56 162 ARG A C 1
ATOM 1315 O O . ARG A 1 162 ? 1.007 3.903 -4.606 1.00 98.56 162 ARG A O 1
ATOM 1322 N N . THR A 1 163 ? 0.352 2.123 -5.814 1.00 98.44 163 THR A N 1
ATOM 1323 C CA . THR A 1 163 ? 1.140 2.441 -7.012 1.00 98.44 163 THR A CA 1
ATOM 1324 C C . THR A 1 163 ? 0.758 3.807 -7.577 1.00 98.44 163 THR A C 1
ATOM 1326 O O . THR A 1 163 ? 1.635 4.584 -7.947 1.00 98.44 163 THR A O 1
ATOM 1329 N N . GLN A 1 164 ? -0.529 4.166 -7.575 1.00 98.31 164 GLN A N 1
ATOM 1330 C CA . GLN A 1 164 ? -0.967 5.495 -8.004 1.00 98.31 164 GLN A CA 1
ATOM 1331 C C . GLN A 1 164 ? -0.404 6.616 -7.117 1.00 98.31 164 GLN A C 1
ATOM 1333 O O . GLN A 1 164 ? 0.005 7.649 -7.655 1.00 98.31 164 GLN A O 1
ATOM 1338 N N . ILE A 1 165 ? -0.335 6.428 -5.793 1.00 98.38 165 ILE A N 1
ATOM 1339 C CA . ILE A 1 165 ? 0.339 7.386 -4.903 1.00 98.38 165 ILE A CA 1
ATOM 1340 C C . ILE A 1 165 ? 1.819 7.495 -5.284 1.00 98.38 165 ILE A C 1
ATOM 1342 O O . ILE A 1 165 ? 2.301 8.602 -5.526 1.00 98.38 165 ILE A O 1
ATOM 1346 N N . THR A 1 166 ? 2.525 6.367 -5.409 1.00 97.94 166 THR A N 1
ATOM 1347 C CA . THR A 1 166 ? 3.953 6.344 -5.760 1.00 97.94 166 THR A CA 1
ATOM 1348 C C . THR A 1 166 ? 4.228 7.093 -7.054 1.00 97.94 166 THR A C 1
ATOM 1350 O O . THR A 1 166 ? 5.047 8.005 -7.065 1.00 97.94 166 THR A O 1
ATOM 1353 N N . LEU A 1 167 ? 3.492 6.802 -8.126 1.00 96.81 167 LEU A N 1
ATOM 1354 C CA . LEU A 1 167 ? 3.661 7.490 -9.408 1.00 96.81 167 LEU A CA 1
ATOM 1355 C C . LEU A 1 167 ? 3.346 8.992 -9.327 1.00 96.81 167 LEU A C 1
ATOM 1357 O O . LEU A 1 167 ? 3.893 9.774 -10.101 1.00 96.81 167 LEU A O 1
ATOM 1361 N N . SER A 1 168 ? 2.481 9.407 -8.399 1.00 97.19 168 SER A N 1
ATOM 1362 C CA . SER A 1 168 ? 2.066 10.805 -8.264 1.00 97.19 168 SER A CA 1
ATOM 1363 C C . SER A 1 168 ? 3.067 11.667 -7.497 1.00 97.19 168 SER A C 1
ATOM 1365 O O . SER A 1 168 ? 3.242 12.829 -7.859 1.00 97.19 168 SER A O 1
ATOM 1367 N N . ILE A 1 169 ? 3.682 11.138 -6.433 1.00 96.94 169 ILE A N 1
ATOM 1368 C CA . ILE A 1 169 ? 4.515 11.927 -5.500 1.00 96.94 169 ILE A CA 1
ATOM 1369 C C . ILE A 1 169 ? 5.965 11.441 -5.383 1.00 96.94 169 ILE A C 1
ATOM 1371 O O . ILE A 1 169 ? 6.822 12.162 -4.877 1.00 96.94 169 ILE A O 1
ATOM 1375 N N . MET A 1 170 ? 6.239 10.226 -5.849 1.00 95.81 170 MET A N 1
ATOM 1376 C CA . MET A 1 170 ? 7.513 9.516 -5.720 1.00 95.81 170 MET A CA 1
ATOM 1377 C C . MET A 1 170 ? 7.974 8.919 -7.062 1.00 95.81 170 MET A C 1
ATOM 1379 O O . MET A 1 170 ? 8.847 8.058 -7.085 1.00 95.81 170 MET A O 1
ATOM 1383 N N . GLY A 1 171 ? 7.405 9.372 -8.186 1.00 93.44 171 GLY A N 1
ATOM 1384 C CA . GLY A 1 171 ? 7.609 8.769 -9.508 1.00 93.44 171 GLY A CA 1
ATOM 1385 C C . GLY A 1 171 ? 9.047 8.835 -10.036 1.0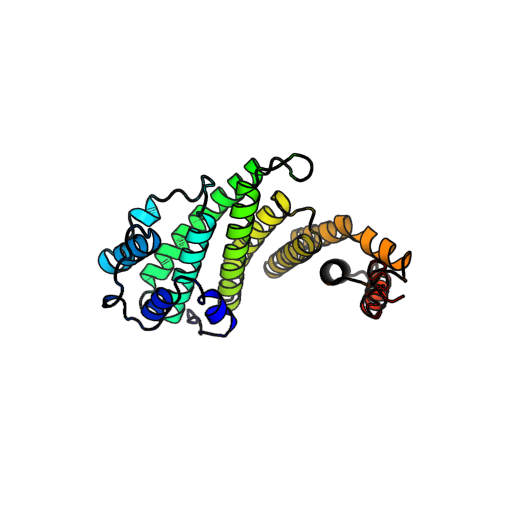0 93.44 171 GLY A C 1
ATOM 1386 O O . GLY A 1 171 ? 9.380 8.144 -10.990 1.00 93.44 171 GLY A O 1
ATOM 1387 N N . HIS A 1 172 ? 9.910 9.650 -9.429 1.00 91.25 172 HIS A N 1
ATOM 1388 C CA . HIS A 1 172 ? 11.337 9.730 -9.752 1.00 91.25 172 HIS A CA 1
ATOM 1389 C C . HIS A 1 172 ? 12.223 8.840 -8.866 1.00 91.25 172 HIS A C 1
ATOM 1391 O O . HIS A 1 172 ? 13.398 8.669 -9.183 1.00 91.25 172 HIS A O 1
ATOM 1397 N N . TYR A 1 173 ? 11.685 8.243 -7.797 1.00 94.12 173 TYR A N 1
ATOM 1398 C CA . TYR A 1 173 ? 12.395 7.269 -6.963 1.00 94.12 173 TYR A CA 1
ATOM 1399 C C . TYR A 1 173 ? 12.243 5.870 -7.563 1.00 94.12 173 TYR A C 1
ATOM 1401 O O . TYR A 1 173 ? 11.289 5.143 -7.272 1.00 94.12 173 TYR A O 1
ATOM 1409 N N . ARG A 1 174 ? 13.182 5.484 -8.431 1.00 94.06 174 ARG A N 1
ATOM 1410 C CA . ARG A 1 174 ? 13.119 4.215 -9.180 1.00 94.06 174 ARG A CA 1
ATOM 1411 C C . ARG A 1 174 ? 13.039 2.986 -8.277 1.00 94.06 174 ARG A C 1
ATOM 1413 O O . ARG A 1 174 ? 12.250 2.084 -8.558 1.00 94.06 174 ARG A O 1
ATOM 1420 N N . HIS A 1 175 ? 13.751 3.013 -7.153 1.00 94.50 175 HIS A N 1
ATOM 1421 C CA . HIS A 1 175 ? 13.732 1.959 -6.141 1.00 94.50 175 HIS A CA 1
ATOM 1422 C C . HIS A 1 175 ? 12.358 1.782 -5.461 1.00 94.50 175 HIS A C 1
ATOM 1424 O O . HIS A 1 175 ? 12.107 0.745 -4.859 1.00 94.50 175 HIS A O 1
ATOM 1430 N N . LEU A 1 176 ? 11.439 2.753 -5.573 1.00 96.31 176 LEU A N 1
ATOM 1431 C CA . LEU A 1 176 ? 10.039 2.610 -5.147 1.00 96.31 176 LEU A CA 1
ATOM 1432 C C . LEU A 1 176 ? 9.114 2.268 -6.318 1.00 96.31 176 LEU A C 1
ATOM 1434 O O . LEU A 1 176 ? 8.238 1.413 -6.183 1.00 96.31 176 LEU A O 1
ATOM 1438 N N . VAL A 1 177 ? 9.307 2.923 -7.466 1.00 97.00 177 VAL A N 1
ATOM 1439 C CA . VAL A 1 177 ? 8.472 2.731 -8.662 1.00 97.00 177 VAL A CA 1
ATOM 1440 C C . VAL A 1 177 ? 8.582 1.304 -9.193 1.00 97.00 177 VAL A C 1
ATOM 1442 O O . VAL A 1 177 ? 7.560 0.693 -9.494 1.00 97.00 177 VAL A O 1
ATOM 1445 N N . GLY A 1 178 ? 9.793 0.749 -9.270 1.00 97.06 178 GLY A N 1
ATOM 1446 C CA . GLY A 1 178 ? 10.035 -0.603 -9.771 1.00 97.06 178 GLY A CA 1
ATOM 1447 C C . GLY A 1 178 ? 9.254 -1.671 -9.024 1.00 97.06 178 GLY A C 1
ATOM 1448 O O . GLY A 1 178 ? 8.418 -2.339 -9.638 1.00 97.06 178 GLY A O 1
ATOM 1449 N N . PRO A 1 179 ? 9.466 -1.806 -7.704 1.00 97.81 179 PRO A N 1
ATOM 1450 C CA . PRO A 1 179 ? 8.731 -2.765 -6.892 1.00 97.81 179 PRO A CA 1
ATOM 1451 C C . PRO A 1 179 ? 7.213 -2.577 -6.962 1.00 97.81 179 PRO A C 1
ATOM 1453 O O . PRO A 1 179 ? 6.487 -3.561 -7.093 1.00 97.81 179 PRO A O 1
ATOM 1456 N N . ASP A 1 180 ? 6.719 -1.334 -6.945 1.00 98.19 180 ASP A N 1
ATOM 1457 C CA . ASP A 1 180 ? 5.278 -1.070 -6.997 1.00 98.19 180 ASP A CA 1
ATOM 1458 C C . ASP A 1 180 ? 4.660 -1.471 -8.347 1.00 98.19 180 ASP A C 1
ATOM 1460 O O . ASP A 1 180 ? 3.589 -2.086 -8.388 1.00 98.19 180 ASP A O 1
ATOM 1464 N N . MET A 1 181 ? 5.349 -1.191 -9.454 1.00 98.25 181 MET A N 1
ATOM 1465 C CA . MET A 1 181 ? 4.919 -1.590 -10.797 1.00 98.25 181 MET A CA 1
ATOM 1466 C C . MET A 1 181 ? 4.999 -3.108 -10.995 1.00 98.25 181 MET A C 1
ATOM 1468 O O . MET A 1 181 ? 4.083 -3.691 -11.574 1.00 98.25 181 MET A O 1
ATOM 1472 N N . LEU A 1 182 ? 6.038 -3.765 -10.471 1.00 98.50 182 LEU A N 1
ATOM 1473 C CA . LEU A 1 182 ? 6.148 -5.224 -10.481 1.00 98.50 182 LEU A CA 1
ATOM 1474 C C . LEU A 1 182 ? 5.025 -5.891 -9.695 1.00 98.50 182 LEU A C 1
ATOM 1476 O O . LEU A 1 182 ? 4.411 -6.829 -10.193 1.00 98.50 182 LEU A O 1
ATOM 1480 N N . GLU A 1 183 ? 4.738 -5.409 -8.489 1.00 98.19 183 GLU A N 1
ATOM 1481 C CA . GLU A 1 183 ? 3.664 -5.960 -7.666 1.00 98.19 183 GLU A CA 1
ATOM 1482 C C . GLU A 1 183 ? 2.297 -5.750 -8.338 1.00 98.19 183 GLU A C 1
ATOM 1484 O O . GLU A 1 183 ? 1.454 -6.647 -8.328 1.00 98.19 183 GLU A O 1
ATOM 1489 N N . SER A 1 184 ? 2.112 -4.608 -9.015 1.00 98.62 184 SER A N 1
ATOM 1490 C CA . SER A 1 184 ? 0.928 -4.334 -9.846 1.00 98.62 184 SER A CA 1
ATOM 1491 C C . SER A 1 184 ? 0.811 -5.317 -11.015 1.00 98.62 184 SER A C 1
ATOM 1493 O O . SER A 1 184 ? -0.274 -5.822 -11.292 1.00 98.62 184 SER A O 1
ATOM 1495 N N . ALA A 1 185 ? 1.921 -5.642 -11.680 1.00 98.62 185 ALA A N 1
ATOM 1496 C CA . ALA A 1 185 ? 1.942 -6.631 -12.754 1.00 98.62 185 ALA A CA 1
ATOM 1497 C C . ALA A 1 185 ? 1.614 -8.044 -12.242 1.00 98.62 185 ALA A C 1
ATOM 1499 O O . ALA A 1 185 ? 0.781 -8.739 -12.821 1.00 98.62 185 ALA A O 1
ATOM 1500 N N . GLN A 1 186 ? 2.221 -8.445 -11.124 1.00 98.31 186 GLN A N 1
ATOM 1501 C CA . GLN A 1 186 ? 2.043 -9.767 -10.521 1.00 98.31 186 GLN A CA 1
ATOM 1502 C C . GLN A 1 186 ? 0.596 -10.010 -10.091 1.00 98.31 186 GLN A C 1
ATOM 1504 O O . GLN A 1 186 ? 0.050 -11.079 -10.356 1.00 98.31 186 GLN A O 1
ATOM 1509 N N . ILE A 1 187 ? -0.056 -9.021 -9.467 1.00 98.19 187 ILE A N 1
ATOM 1510 C CA . ILE A 1 187 ? -1.455 -9.182 -9.063 1.00 98.19 187 ILE A CA 1
ATOM 1511 C C . ILE A 1 187 ? -2.398 -9.223 -10.276 1.00 98.19 187 ILE A C 1
ATOM 1513 O O . ILE A 1 187 ? -3.375 -9.968 -10.266 1.00 98.19 187 ILE A O 1
ATOM 1517 N N . LYS A 1 188 ? -2.089 -8.494 -11.360 1.00 98.19 188 LYS A N 1
ATOM 1518 C CA . LYS A 1 188 ? -2.822 -8.604 -12.633 1.00 98.19 188 LYS A CA 1
ATOM 1519 C C . LYS A 1 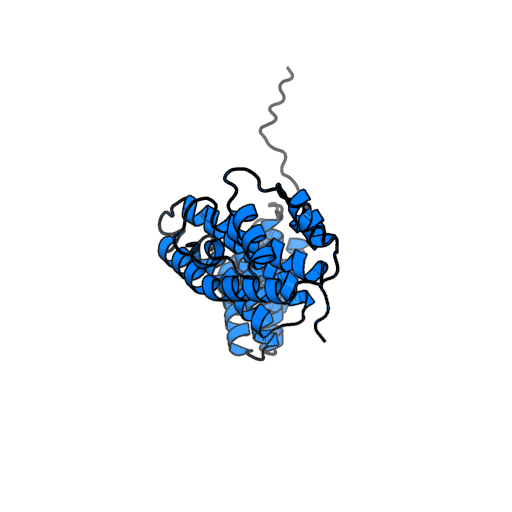188 ? -2.685 -9.991 -13.248 1.00 98.19 188 LYS A C 1
ATOM 1521 O O . LYS A 1 188 ? -3.684 -10.571 -13.664 1.00 98.19 188 LYS A O 1
ATOM 1526 N N . GLU A 1 189 ? -1.478 -10.545 -13.241 1.00 97.38 189 GLU A N 1
ATOM 1527 C CA . GLU A 1 189 ? -1.236 -11.908 -13.700 1.00 97.38 189 GLU A CA 1
ATOM 1528 C C . GLU A 1 189 ? -1.993 -12.938 -12.853 1.00 97.38 189 GLU A C 1
ATOM 1530 O O . GLU A 1 189 ? -2.641 -13.823 -13.410 1.00 97.38 189 GLU A O 1
ATOM 1535 N N . GLN A 1 190 ? -1.976 -12.799 -11.522 1.00 96.69 190 GLN A N 1
ATOM 1536 C CA . GLN A 1 190 ? -2.719 -13.674 -10.609 1.00 96.69 190 GLN A CA 1
ATOM 1537 C C . GLN A 1 190 ? -4.228 -13.674 -10.906 1.00 96.69 190 GLN A C 1
ATOM 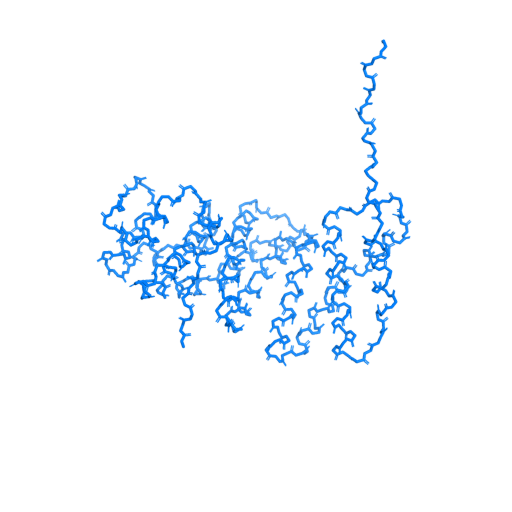1539 O O . GLN A 1 190 ? -4.883 -14.705 -10.768 1.00 96.69 190 GLN A O 1
ATOM 1544 N N . LEU A 1 191 ? -4.773 -12.537 -11.347 1.00 96.94 191 LEU A N 1
ATOM 1545 C CA . LEU A 1 191 ? -6.172 -12.390 -11.759 1.00 96.94 191 LEU A CA 1
ATOM 1546 C C . LEU A 1 191 ? -6.441 -12.825 -13.214 1.00 96.94 191 LEU A C 1
ATOM 1548 O O . LEU A 1 191 ? -7.574 -12.728 -13.683 1.00 96.94 191 LEU A O 1
ATOM 1552 N N . GLY A 1 192 ? -5.427 -13.312 -13.935 1.00 97.31 192 GLY A N 1
ATOM 1553 C CA . GLY A 1 192 ? -5.539 -13.767 -15.323 1.00 97.31 192 GLY A CA 1
ATOM 1554 C C . GLY A 1 192 ? -5.522 -12.650 -16.373 1.00 97.31 192 GLY A C 1
ATOM 1555 O O . GLY A 1 192 ? -5.770 -12.923 -17.546 1.00 97.31 192 GLY A O 1
ATOM 1556 N N . ASP A 1 193 ? -5.217 -11.407 -15.991 1.00 97.62 193 ASP A N 1
ATOM 1557 C CA . ASP A 1 193 ? -5.123 -10.253 -16.894 1.00 97.62 193 ASP A CA 1
ATOM 1558 C C . ASP A 1 193 ? -3.682 -10.087 -17.411 1.00 97.62 193 ASP A C 1
ATOM 1560 O O . ASP A 1 193 ? -2.928 -9.194 -17.011 1.00 97.62 193 ASP A O 1
ATOM 1564 N N . THR A 1 194 ? -3.271 -11.016 -18.279 1.00 97.38 194 THR A N 1
ATOM 1565 C CA . THR A 1 194 ? -1.901 -11.086 -18.811 1.00 97.38 194 THR A CA 1
ATOM 1566 C C . THR A 1 194 ? -1.514 -9.851 -19.629 1.00 97.38 194 THR A C 1
ATOM 1568 O O . THR A 1 194 ? -0.370 -9.402 -19.542 1.00 97.38 194 THR A O 1
ATOM 1571 N N . ASP A 1 195 ? -2.445 -9.265 -20.385 1.00 97.94 195 ASP A N 1
ATOM 1572 C CA . ASP A 1 195 ? -2.172 -8.078 -21.205 1.00 97.94 195 ASP A CA 1
ATOM 1573 C C . ASP A 1 195 ? -1.889 -6.845 -20.332 1.00 97.94 195 ASP A C 1
ATOM 1575 O O . ASP A 1 195 ? -0.944 -6.086 -20.595 1.00 97.94 195 ASP A O 1
ATOM 1579 N N . ALA A 1 196 ? -2.657 -6.657 -19.251 1.00 97.44 196 ALA A N 1
ATOM 1580 C CA . ALA A 1 196 ? -2.372 -5.601 -18.287 1.00 97.44 196 ALA A CA 1
ATOM 1581 C C . ALA A 1 196 ? -1.054 -5.861 -17.547 1.00 97.44 196 ALA A C 1
ATOM 1583 O O . ALA A 1 196 ? -0.256 -4.934 -17.403 1.00 97.44 196 ALA A O 1
ATOM 1584 N N . ALA A 1 197 ? -0.785 -7.104 -17.132 1.00 98.38 197 ALA A N 1
ATOM 1585 C CA . ALA A 1 197 ? 0.477 -7.466 -16.484 1.00 98.38 197 ALA A CA 1
ATOM 1586 C C . ALA A 1 197 ? 1.688 -7.131 -17.374 1.00 98.38 197 ALA A C 1
ATOM 1588 O O . ALA A 1 197 ? 2.609 -6.437 -16.942 1.00 98.38 197 ALA A O 1
ATOM 1589 N N . LEU A 1 198 ? 1.647 -7.526 -18.652 1.00 98.31 198 LEU A N 1
ATOM 1590 C CA . LEU A 1 198 ? 2.673 -7.183 -19.642 1.00 98.31 198 LEU A CA 1
ATOM 1591 C C . LEU A 1 198 ? 2.848 -5.673 -19.812 1.00 98.31 198 LEU A C 1
ATOM 1593 O O . LEU A 1 198 ? 3.972 -5.210 -20.004 1.00 98.31 198 LEU A O 1
ATOM 1597 N N . SER A 1 199 ? 1.765 -4.899 -19.738 1.00 98.19 199 SER A N 1
ATOM 1598 C CA . SER A 1 199 ? 1.832 -3.437 -19.831 1.00 98.19 199 SER A CA 1
ATOM 1599 C C . SER A 1 199 ? 2.607 -2.828 -18.657 1.00 98.19 199 SER A C 1
ATOM 1601 O O . SER A 1 199 ? 3.429 -1.939 -18.874 1.00 98.19 199 SER A O 1
ATOM 1603 N N . PHE A 1 200 ? 2.421 -3.343 -17.437 1.00 98.31 200 PHE A N 1
ATOM 1604 C CA . PHE A 1 200 ? 3.203 -2.924 -16.269 1.00 98.31 200 PHE A CA 1
ATOM 1605 C C . PHE A 1 200 ? 4.676 -3.326 -16.377 1.00 98.31 200 PHE A C 1
ATOM 1607 O O . PHE A 1 200 ? 5.546 -2.481 -16.172 1.00 98.31 200 PHE A O 1
ATOM 1614 N N . TYR A 1 201 ? 4.981 -4.571 -16.759 1.00 98.50 201 TYR A N 1
ATOM 1615 C CA . TYR A 1 201 ? 6.374 -4.998 -16.940 1.00 98.50 201 TYR A CA 1
ATOM 1616 C C . TYR A 1 201 ? 7.099 -4.173 -18.012 1.00 98.50 201 TYR A C 1
ATOM 1618 O O . TYR A 1 201 ? 8.241 -3.763 -17.819 1.00 98.50 201 TYR A O 1
ATOM 1626 N N . LYS A 1 202 ? 6.425 -3.866 -19.127 1.00 97.88 202 LYS A N 1
ATOM 1627 C CA . LYS A 1 202 ? 6.980 -3.016 -20.192 1.00 97.88 202 LYS A CA 1
ATOM 1628 C C . LYS A 1 202 ? 7.167 -1.564 -19.764 1.00 97.88 202 LYS A C 1
ATOM 1630 O O . LYS A 1 202 ? 8.056 -0.902 -20.288 1.00 97.88 202 LYS A O 1
ATOM 1635 N N . ALA A 1 203 ? 6.358 -1.062 -18.834 1.00 96.75 203 ALA A N 1
ATOM 1636 C CA . ALA A 1 203 ? 6.581 0.259 -18.256 1.00 96.75 203 ALA A CA 1
ATOM 1637 C C . ALA A 1 203 ? 7.875 0.288 -17.421 1.00 96.75 203 ALA A C 1
ATOM 1639 O O . ALA A 1 203 ? 8.661 1.216 -17.577 1.00 96.75 203 ALA A O 1
ATOM 1640 N N . VAL A 1 204 ? 8.152 -0.763 -16.636 1.00 97.12 204 VAL A N 1
ATOM 1641 C CA . VAL A 1 204 ? 9.433 -0.905 -15.912 1.00 97.12 204 VAL A CA 1
ATOM 1642 C C . VAL A 1 204 ? 10.620 -0.952 -16.884 1.00 97.12 204 VAL A C 1
ATOM 1644 O O . VAL A 1 204 ? 11.596 -0.234 -16.684 1.00 97.12 204 VAL A O 1
ATOM 1647 N N . ASP A 1 205 ? 10.527 -1.734 -17.967 1.00 95.88 205 ASP A N 1
ATOM 1648 C CA . ASP A 1 205 ? 11.543 -1.744 -19.036 1.00 95.88 205 ASP A CA 1
ATOM 1649 C C . ASP A 1 205 ? 11.757 -0.341 -19.627 1.00 95.88 205 ASP A C 1
ATOM 1651 O O . ASP A 1 205 ? 12.882 0.153 -19.702 1.00 95.88 205 ASP A O 1
ATOM 1655 N N . ALA A 1 206 ? 10.675 0.339 -20.012 1.00 94.25 206 ALA A N 1
ATOM 1656 C CA . ALA A 1 206 ? 10.750 1.660 -20.622 1.00 94.25 206 ALA A CA 1
ATOM 1657 C C . ALA A 1 206 ? 11.438 2.695 -19.718 1.00 94.25 206 ALA A C 1
ATOM 1659 O O . ALA A 1 206 ? 12.241 3.485 -20.226 1.00 94.25 206 ALA A O 1
ATOM 1660 N N . ASP A 1 207 ? 11.152 2.658 -18.415 1.00 90.44 207 ASP A N 1
ATOM 1661 C CA . ASP A 1 207 ? 11.670 3.618 -17.445 1.00 90.44 207 ASP A CA 1
ATOM 1662 C C . ASP A 1 207 ? 13.113 3.305 -17.015 1.00 90.44 207 ASP A C 1
ATOM 1664 O O . ASP A 1 207 ? 13.887 4.237 -16.781 1.00 90.44 207 ASP A O 1
ATOM 1668 N N . PHE A 1 208 ? 13.503 2.025 -16.910 1.00 93.00 208 PHE A N 1
ATOM 1669 C CA . PHE A 1 208 ? 14.766 1.631 -16.260 1.00 93.00 208 PHE A CA 1
ATOM 1670 C C . PHE A 1 208 ? 15.813 0.996 -17.179 1.00 93.00 208 PHE A C 1
ATOM 1672 O O . PHE A 1 208 ? 16.955 0.839 -16.759 1.00 93.00 208 PHE A O 1
ATOM 1679 N N . LYS A 1 209 ? 15.507 0.658 -18.437 1.00 89.94 209 LYS A N 1
ATOM 1680 C CA . LYS A 1 209 ? 16.473 -0.012 -19.340 1.00 89.94 209 LYS A CA 1
ATOM 1681 C C . LYS A 1 209 ? 17.833 0.683 -19.483 1.00 89.94 209 LYS A C 1
ATOM 1683 O O . LYS A 1 209 ? 18.826 0.031 -19.792 1.00 89.94 209 LYS A O 1
ATOM 1688 N N . ASN A 1 210 ? 17.887 2.000 -19.281 1.00 90.25 210 ASN A N 1
ATOM 1689 C CA . ASN A 1 210 ? 19.126 2.769 -19.387 1.00 90.25 210 ASN A CA 1
ATOM 1690 C C . ASN A 1 210 ? 20.014 2.655 -18.134 1.00 90.25 210 ASN A C 1
ATOM 1692 O O . ASN A 1 210 ? 21.200 2.957 -18.232 1.00 90.25 210 ASN A O 1
ATOM 1696 N N . GLU A 1 211 ? 19.480 2.197 -16.997 1.00 89.06 211 GLU A N 1
ATOM 1697 C CA . GLU A 1 211 ? 20.238 2.048 -15.746 1.00 89.06 211 GLU A CA 1
ATOM 1698 C C . GLU A 1 211 ? 21.349 1.005 -15.901 1.00 89.06 211 GLU A C 1
ATOM 1700 O O . GLU A 1 211 ? 22.502 1.269 -15.571 1.00 89.06 211 GLU A O 1
ATOM 1705 N N . LEU A 1 212 ? 21.054 -0.141 -16.529 1.00 88.25 212 LEU A N 1
ATOM 1706 C CA . LEU A 1 212 ? 22.069 -1.161 -16.814 1.00 88.25 212 LEU A CA 1
ATOM 1707 C C . LEU A 1 212 ? 23.232 -0.592 -17.642 1.00 88.25 212 LEU A C 1
ATOM 1709 O O . LEU A 1 212 ? 24.394 -0.893 -17.375 1.00 88.25 212 LEU A O 1
ATOM 1713 N N . SER A 1 213 ? 22.937 0.266 -18.626 1.00 87.38 213 SER A N 1
ATOM 1714 C CA . SER A 1 213 ? 23.982 0.891 -19.441 1.00 87.38 213 SER A CA 1
ATOM 1715 C C . SER A 1 213 ? 24.897 1.798 -18.620 1.00 87.38 213 SER A C 1
ATOM 1717 O O . SER A 1 213 ? 26.062 1.939 -18.984 1.00 87.38 213 SER A O 1
ATOM 1719 N N . TRP A 1 214 ? 24.403 2.429 -17.555 1.00 86.69 214 TRP A N 1
ATOM 1720 C CA . TRP A 1 214 ? 25.223 3.281 -16.697 1.00 86.69 214 TRP A CA 1
ATOM 1721 C C . TRP A 1 214 ? 26.260 2.454 -15.924 1.00 86.69 214 TRP A C 1
ATOM 1723 O O . TRP A 1 214 ? 27.455 2.746 -16.009 1.00 86.69 214 TRP A O 1
ATOM 1733 N N . PHE A 1 215 ? 25.830 1.357 -15.291 1.00 85.94 215 PHE A N 1
ATOM 1734 C CA . PHE A 1 215 ? 26.710 0.440 -14.550 1.00 85.94 215 PHE A CA 1
ATOM 1735 C C . PHE A 1 215 ? 27.654 -0.368 -15.444 1.00 85.94 215 PHE A C 1
ATOM 1737 O O . PHE A 1 215 ? 28.762 -0.721 -15.038 1.00 85.94 215 PHE A O 1
ATOM 1744 N N . ALA A 1 216 ? 27.245 -0.666 -16.678 1.00 84.06 216 ALA A N 1
ATOM 1745 C CA . ALA A 1 216 ? 28.125 -1.303 -17.652 1.00 84.06 216 ALA A CA 1
ATOM 1746 C C . ALA A 1 216 ? 29.283 -0.378 -18.073 1.00 84.06 216 ALA A C 1
ATOM 1748 O O . ALA A 1 216 ? 30.389 -0.855 -18.315 1.00 84.06 216 ALA A O 1
ATOM 1749 N N . ASN A 1 217 ? 29.037 0.936 -18.136 1.00 84.19 217 ASN A N 1
ATOM 1750 C CA . ASN A 1 217 ? 30.023 1.934 -18.558 1.00 84.19 217 ASN A CA 1
ATOM 1751 C C . ASN A 1 217 ? 30.842 2.532 -17.403 1.00 84.19 217 ASN A C 1
ATOM 1753 O O . ASN A 1 217 ? 31.833 3.205 -17.675 1.00 84.19 217 ASN A O 1
ATOM 1757 N N . THR A 1 218 ? 30.437 2.290 -16.153 1.00 80.94 218 THR A N 1
ATOM 1758 C CA . THR A 1 218 ? 31.068 2.852 -14.944 1.00 80.94 218 THR A CA 1
ATOM 1759 C C . THR A 1 218 ? 31.356 1.736 -13.926 1.00 80.94 218 THR A C 1
ATOM 1761 O O . THR A 1 218 ? 30.782 1.732 -12.839 1.00 80.94 218 THR A O 1
ATOM 1764 N N . PRO A 1 219 ? 32.167 0.717 -14.271 1.00 75.38 219 PRO A N 1
ATOM 1765 C CA . PRO A 1 219 ? 32.381 -0.458 -13.420 1.00 75.38 219 PRO A CA 1
ATOM 1766 C C . PRO A 1 219 ? 33.021 -0.144 -12.061 1.00 75.38 219 PRO A C 1
ATOM 1768 O O . PRO A 1 219 ? 32.883 -0.935 -11.134 1.00 75.38 219 PRO A O 1
ATOM 1771 N N . GLU A 1 220 ? 33.706 0.991 -11.945 1.00 74.56 220 GLU A N 1
ATOM 1772 C CA . GLU A 1 220 ? 34.278 1.522 -10.709 1.00 74.56 220 GLU A CA 1
ATOM 1773 C C . GLU A 1 220 ? 33.246 2.111 -9.735 1.00 74.56 220 GLU A C 1
ATOM 1775 O O . GLU A 1 220 ? 33.561 2.281 -8.560 1.00 74.56 220 GLU A O 1
ATOM 1780 N N . ALA A 1 221 ? 32.029 2.425 -10.192 1.00 72.00 221 ALA A N 1
ATOM 1781 C CA . ALA A 1 221 ? 30.964 2.906 -9.320 1.00 72.00 221 ALA A CA 1
ATOM 1782 C C . ALA A 1 221 ? 30.298 1.718 -8.609 1.00 72.00 221 ALA A C 1
ATOM 1784 O O . ALA A 1 221 ? 29.705 0.846 -9.248 1.00 72.00 221 ALA A O 1
ATOM 1785 N N . GLY A 1 222 ? 30.395 1.687 -7.279 1.00 74.31 222 GLY A N 1
ATOM 1786 C CA . GLY A 1 222 ? 29.680 0.716 -6.456 1.00 74.31 222 GLY A CA 1
ATOM 1787 C C . GLY A 1 222 ? 28.162 0.923 -6.515 1.00 74.31 222 GLY A C 1
ATOM 1788 O O . GLY A 1 222 ? 27.681 2.047 -6.639 1.00 74.31 222 GLY A O 1
ATOM 1789 N N . LEU A 1 223 ? 27.407 -0.171 -6.398 1.00 84.19 223 LEU A N 1
ATOM 1790 C CA . LEU A 1 223 ? 25.948 -0.142 -6.257 1.00 84.19 223 LEU A CA 1
ATOM 1791 C C . LEU A 1 223 ? 25.566 0.281 -4.841 1.00 84.19 223 LEU A C 1
ATOM 1793 O O . LEU A 1 223 ? 26.055 -0.327 -3.889 1.00 84.19 223 LEU A O 1
ATOM 1797 N N . ASN A 1 224 ? 24.665 1.247 -4.687 1.00 87.94 224 ASN A N 1
ATOM 1798 C CA . ASN A 1 224 ? 23.976 1.440 -3.409 1.00 87.94 224 ASN A CA 1
ATOM 1799 C C . ASN A 1 224 ? 22.724 0.535 -3.318 1.00 87.94 224 ASN A C 1
ATOM 1801 O O . ASN A 1 224 ? 22.353 -0.150 -4.275 1.00 87.94 224 ASN A O 1
ATOM 1805 N N . GLU A 1 225 ? 22.049 0.529 -2.166 1.00 90.06 225 GLU A N 1
ATOM 1806 C CA . GLU A 1 225 ? 20.848 -0.294 -1.952 1.00 90.06 225 GLU A CA 1
ATOM 1807 C C . GLU A 1 225 ? 19.702 0.033 -2.931 1.00 90.06 225 GLU A C 1
ATOM 1809 O O . GLU A 1 225 ? 19.003 -0.868 -3.399 1.00 90.06 225 GLU A O 1
ATOM 1814 N N . GLU A 1 226 ? 19.510 1.307 -3.283 1.00 92.44 226 GLU A N 1
ATOM 1815 C CA . GLU A 1 226 ? 18.467 1.736 -4.221 1.00 92.44 226 GLU A CA 1
ATOM 1816 C C . GLU A 1 226 ? 18.735 1.239 -5.649 1.00 92.44 226 GLU A C 1
ATOM 1818 O O . GLU A 1 226 ? 17.803 0.851 -6.369 1.00 92.44 226 GLU A O 1
ATOM 1823 N N . ASP A 1 227 ? 20.005 1.215 -6.050 1.00 92.25 227 ASP A N 1
ATOM 1824 C CA . ASP A 1 227 ? 20.440 0.704 -7.346 1.00 92.25 227 ASP A CA 1
ATOM 1825 C C . ASP A 1 227 ? 20.176 -0.797 -7.452 1.00 92.25 227 ASP A C 1
ATOM 1827 O O . ASP A 1 227 ? 19.621 -1.259 -8.453 1.00 92.25 227 ASP A O 1
ATOM 1831 N N . VAL A 1 228 ? 20.493 -1.551 -6.391 1.00 93.75 228 VAL A N 1
ATOM 1832 C CA . VAL A 1 228 ? 20.204 -2.990 -6.300 1.00 93.75 228 VAL A CA 1
ATOM 1833 C C . VAL A 1 228 ? 18.710 -3.240 -6.496 1.00 93.75 228 VAL A C 1
ATOM 1835 O O . VAL A 1 228 ? 18.324 -4.022 -7.366 1.00 93.75 228 VAL A O 1
ATOM 1838 N N . VAL A 1 229 ? 17.852 -2.526 -5.759 1.00 95.56 229 VAL A N 1
ATOM 1839 C CA . VAL A 1 229 ? 16.390 -2.669 -5.872 1.00 95.56 229 VAL A CA 1
ATOM 1840 C C . VAL A 1 229 ? 15.894 -2.328 -7.282 1.00 95.56 229 VAL A C 1
ATOM 1842 O O . VAL A 1 229 ? 15.010 -3.006 -7.821 1.00 95.56 229 VAL A O 1
ATOM 1845 N N . THR A 1 230 ? 16.462 -1.295 -7.905 1.00 95.88 230 THR A N 1
ATOM 1846 C CA . THR A 1 230 ? 16.092 -0.858 -9.257 1.00 95.88 230 THR A CA 1
ATOM 1847 C C . THR A 1 230 ? 16.481 -1.899 -10.311 1.00 95.88 230 THR A C 1
ATOM 1849 O O . THR A 1 230 ? 15.643 -2.289 -11.130 1.00 95.88 230 THR A O 1
ATOM 1852 N N . LEU A 1 231 ? 17.718 -2.402 -10.269 1.00 95.75 231 LEU A N 1
ATOM 1853 C CA . LEU A 1 231 ? 18.220 -3.415 -11.200 1.00 95.75 231 LEU A CA 1
ATOM 1854 C C . LEU A 1 231 ? 17.516 -4.763 -11.022 1.00 95.75 231 LEU A C 1
ATOM 1856 O O . LEU A 1 231 ? 17.129 -5.386 -12.011 1.00 95.75 231 LEU A O 1
ATOM 1860 N N . GLU A 1 232 ? 17.263 -5.190 -9.784 1.00 96.94 232 GLU A N 1
ATOM 1861 C CA . GLU A 1 232 ? 16.442 -6.373 -9.524 1.00 96.94 232 GLU A CA 1
ATOM 1862 C C . GLU A 1 232 ? 15.033 -6.223 -10.097 1.00 96.94 232 GLU A C 1
ATOM 1864 O O . GLU A 1 232 ? 14.465 -7.188 -10.619 1.00 96.94 232 GLU A O 1
ATOM 1869 N N . SER A 1 233 ? 14.459 -5.020 -10.001 1.00 98.00 233 SER A N 1
ATOM 1870 C CA . SER A 1 233 ? 13.124 -4.764 -10.528 1.00 98.00 233 SER A CA 1
ATOM 1871 C C . SER A 1 233 ? 13.095 -4.873 -12.054 1.00 98.00 233 SER A C 1
ATOM 1873 O O . SER A 1 233 ? 12.201 -5.507 -12.618 1.00 98.00 233 SER A O 1
ATOM 1875 N N . LEU A 1 234 ? 14.106 -4.311 -12.722 1.00 97.81 234 LEU A N 1
ATOM 1876 C CA . LEU A 1 234 ? 14.281 -4.418 -14.168 1.00 97.81 234 LEU A CA 1
ATOM 1877 C C . LEU A 1 234 ? 14.474 -5.874 -14.611 1.00 97.81 234 LEU A C 1
ATOM 1879 O O . LEU A 1 234 ? 13.780 -6.333 -15.519 1.00 97.81 234 LEU A O 1
ATOM 1883 N N . LYS A 1 235 ? 15.345 -6.626 -13.926 1.00 98.06 235 LYS A N 1
ATOM 1884 C CA . LYS A 1 235 ? 15.569 -8.051 -14.202 1.00 98.06 235 LYS A CA 1
ATOM 1885 C C . LYS A 1 235 ? 14.269 -8.853 -14.100 1.00 98.06 235 LYS A C 1
ATOM 1887 O O . LYS A 1 235 ? 13.899 -9.540 -15.049 1.00 98.06 235 LYS A O 1
ATOM 1892 N N . LYS A 1 236 ? 13.535 -8.718 -12.991 1.00 98.38 236 LYS A N 1
ATOM 1893 C CA . LYS A 1 236 ? 12.255 -9.420 -12.776 1.00 98.38 236 LYS A CA 1
ATOM 1894 C C . LYS A 1 236 ? 11.210 -9.052 -13.836 1.00 98.38 236 LYS A C 1
ATOM 1896 O O . LYS A 1 236 ? 10.423 -9.912 -14.244 1.00 98.38 236 LYS A O 1
ATOM 1901 N N . ALA A 1 237 ? 11.189 -7.797 -14.297 1.00 98.44 237 ALA A N 1
ATOM 1902 C CA . ALA A 1 237 ? 10.302 -7.365 -15.375 1.00 98.44 237 ALA A CA 1
ATOM 1903 C C . ALA A 1 237 ? 10.652 -8.049 -16.702 1.00 98.44 237 ALA A C 1
ATOM 1905 O O . ALA A 1 237 ? 9.771 -8.614 -17.346 1.00 98.44 237 ALA A O 1
ATOM 1906 N N . TRP A 1 238 ? 11.929 -8.055 -17.082 1.00 98.38 238 TRP A N 1
ATOM 1907 C CA . TRP A 1 238 ? 12.417 -8.714 -18.292 1.00 98.38 238 TRP A CA 1
ATOM 1908 C C . TRP A 1 238 ? 12.186 -10.225 -18.294 1.00 98.38 238 TRP A C 1
ATOM 1910 O O . TRP A 1 238 ? 11.640 -10.750 -19.263 1.00 98.38 238 TRP A O 1
ATOM 1920 N N . GLU A 1 239 ? 12.497 -10.913 -17.193 1.00 98.31 239 GLU A N 1
ATOM 1921 C CA . GLU A 1 239 ? 12.204 -12.344 -17.028 1.00 98.31 239 GLU A CA 1
ATOM 1922 C C . GLU A 1 239 ? 10.704 -12.635 -17.182 1.00 98.31 239 GLU A C 1
ATOM 1924 O O . GLU A 1 239 ? 10.308 -13.624 -17.802 1.00 98.31 239 GLU A O 1
ATOM 1929 N N . SER A 1 240 ? 9.850 -11.753 -16.653 1.00 98.38 240 SER A N 1
ATOM 1930 C CA . SER A 1 240 ? 8.397 -11.890 -16.774 1.00 98.38 240 SER A CA 1
ATOM 1931 C C . SER A 1 240 ? 7.903 -11.619 -18.197 1.00 98.38 240 SER A C 1
ATOM 1933 O O . SER A 1 240 ? 7.025 -12.338 -18.670 1.00 98.38 240 SER A O 1
ATOM 1935 N N . ILE A 1 241 ? 8.477 -10.641 -18.908 1.00 98.31 241 ILE A N 1
ATOM 1936 C CA . ILE A 1 241 ? 8.157 -10.371 -20.318 1.00 98.31 241 ILE A CA 1
ATOM 1937 C C . ILE A 1 241 ? 8.517 -11.576 -21.184 1.00 98.31 241 ILE A C 1
ATOM 1939 O O . ILE A 1 241 ? 7.666 -12.016 -21.958 1.00 98.31 241 ILE A O 1
ATOM 1943 N N . ASP A 1 242 ? 9.725 -12.121 -21.031 1.00 98.25 242 ASP A N 1
ATOM 1944 C CA . ASP A 1 242 ? 10.186 -13.293 -21.779 1.00 98.25 242 ASP A CA 1
ATOM 1945 C C . ASP A 1 242 ? 9.295 -14.511 -21.505 1.00 98.25 242 ASP A C 1
ATOM 1947 O O . ASP A 1 242 ? 8.796 -15.151 -22.434 1.00 98.25 242 ASP A O 1
ATOM 1951 N N . ARG A 1 243 ? 8.982 -14.775 -20.230 1.00 97.88 243 ARG A N 1
ATOM 1952 C CA . ARG A 1 243 ? 8.089 -15.871 -19.827 1.00 97.88 243 ARG A CA 1
ATOM 1953 C C . ARG A 1 243 ? 6.684 -15.739 -20.416 1.00 97.88 243 ARG A C 1
ATOM 1955 O O . ARG A 1 243 ? 6.150 -16.720 -20.929 1.00 97.88 243 ARG A O 1
ATOM 1962 N N . LEU A 1 244 ? 6.074 -14.557 -20.324 1.00 96.81 244 LEU A N 1
ATOM 1963 C CA . LEU A 1 244 ? 4.701 -14.323 -20.788 1.00 96.81 244 LEU A CA 1
ATOM 1964 C C . LEU A 1 244 ? 4.606 -14.218 -22.317 1.00 96.81 244 LEU A C 1
ATOM 1966 O O . LEU A 1 244 ? 3.583 -14.589 -22.887 1.00 96.81 244 LEU A O 1
ATOM 1970 N N . SER A 1 245 ? 5.668 -13.756 -22.982 1.00 96.62 245 SER A N 1
ATOM 1971 C CA . SER A 1 245 ? 5.727 -13.614 -24.446 1.00 96.62 245 SER A CA 1
ATOM 1972 C C . SER A 1 245 ? 6.312 -14.842 -25.152 1.00 96.62 245 SER A C 1
ATOM 1974 O O . SER A 1 245 ? 6.294 -14.891 -26.380 1.00 96.62 245 SER A O 1
ATOM 1976 N N . GLN A 1 246 ? 6.805 -15.831 -24.397 1.00 96.38 246 GLN A N 1
ATOM 1977 C CA . GLN A 1 246 ? 7.499 -17.021 -24.903 1.00 96.38 246 GLN A CA 1
ATOM 1978 C C . GLN A 1 246 ? 8.729 -16.669 -25.758 1.00 96.38 246 GLN A C 1
ATOM 1980 O O . GLN A 1 246 ? 8.937 -17.223 -26.839 1.00 96.38 246 GLN A O 1
ATOM 1985 N N . THR A 1 247 ? 9.539 -15.736 -25.261 1.00 96.56 247 THR A N 1
ATOM 1986 C CA . THR A 1 247 ? 10.783 -15.267 -25.885 1.00 96.56 247 THR A CA 1
ATOM 1987 C C . THR A 1 247 ? 11.973 -15.450 -24.946 1.00 96.56 247 THR A C 1
ATOM 1989 O O . THR A 1 247 ? 11.809 -15.774 -23.774 1.00 96.56 247 THR A O 1
ATOM 1992 N N . ASP A 1 248 ? 13.178 -15.249 -25.468 1.00 95.81 248 ASP A N 1
ATOM 1993 C CA . ASP A 1 248 ? 14.443 -15.194 -24.727 1.00 95.81 248 ASP A CA 1
ATOM 1994 C C . ASP A 1 248 ? 15.193 -13.872 -24.985 1.00 95.81 248 ASP A C 1
ATOM 1996 O O . ASP A 1 248 ? 16.413 -13.782 -24.822 1.00 95.81 248 ASP A O 1
ATOM 2000 N N . GLN A 1 249 ? 14.457 -12.834 -25.396 1.00 96.25 249 GLN A N 1
ATOM 2001 C CA . GLN A 1 249 ? 14.992 -11.558 -25.866 1.00 96.25 249 GLN A CA 1
ATOM 2002 C C . GLN A 1 249 ? 15.881 -10.885 -24.815 1.00 96.25 249 GLN A C 1
ATOM 2004 O O . GLN A 1 249 ? 16.874 -10.244 -25.169 1.00 96.25 249 GLN A O 1
ATOM 2009 N N . TYR A 1 250 ? 15.529 -11.010 -23.537 1.00 96.69 250 TYR A N 1
ATOM 2010 C CA . TYR A 1 250 ? 16.204 -10.318 -22.445 1.00 96.69 250 TYR A CA 1
ATOM 2011 C C . TYR A 1 250 ? 17.156 -11.220 -21.657 1.00 96.69 250 TYR A C 1
ATOM 2013 O O . TYR A 1 250 ? 17.839 -10.745 -20.752 1.00 96.69 250 TYR A O 1
ATOM 2021 N N . SER A 1 251 ? 17.275 -12.499 -22.024 1.00 95.31 251 SER A N 1
ATOM 2022 C CA . SER A 1 251 ? 18.069 -13.484 -21.279 1.00 95.31 251 SER A CA 1
ATOM 2023 C C . SER A 1 251 ? 19.532 -13.071 -21.087 1.00 95.31 251 SER A C 1
ATOM 2025 O O . SER A 1 251 ? 20.096 -13.278 -20.015 1.00 95.31 251 SER A O 1
ATOM 2027 N N . GLU A 1 252 ? 20.159 -12.465 -22.098 1.00 95.31 252 GLU A N 1
ATOM 2028 C CA . GLU A 1 252 ? 21.544 -11.992 -21.979 1.00 95.31 252 GLU A CA 1
ATOM 2029 C C . GLU A 1 252 ? 21.658 -10.713 -21.138 1.00 95.31 252 GLU A C 1
ATOM 2031 O O . GLU A 1 252 ? 22.606 -10.558 -20.373 1.00 95.31 252 GLU A O 1
ATOM 2036 N N . LEU A 1 253 ? 20.664 -9.825 -21.212 1.00 95.75 253 LEU A N 1
ATOM 2037 C CA . LEU A 1 253 ? 20.625 -8.605 -20.404 1.00 95.75 253 LEU A CA 1
ATOM 2038 C C . LEU A 1 253 ? 20.418 -8.925 -18.914 1.00 95.75 253 LEU A C 1
ATOM 2040 O O . LEU A 1 253 ? 21.038 -8.296 -18.060 1.00 95.75 253 LEU A O 1
ATOM 2044 N N . CYS A 1 254 ? 19.623 -9.948 -18.589 1.00 96.06 254 CYS A N 1
ATOM 2045 C CA . CYS A 1 254 ? 19.476 -10.434 -17.216 1.00 96.06 254 CYS A CA 1
ATOM 2046 C C . CYS A 1 254 ? 20.801 -10.956 -16.637 1.00 96.06 254 CYS A C 1
ATOM 2048 O O . CYS A 1 254 ? 21.100 -10.681 -15.477 1.00 96.06 254 CYS A O 1
ATOM 2050 N N . LYS A 1 255 ? 21.631 -11.642 -17.438 1.00 95.12 255 LYS A N 1
ATOM 2051 C CA . LYS A 1 255 ? 22.971 -12.070 -16.993 1.00 95.12 255 LYS A CA 1
ATOM 2052 C C . LYS A 1 255 ? 23.907 -10.891 -16.744 1.00 95.12 255 LYS A C 1
ATOM 2054 O O . LYS A 1 255 ? 24.705 -10.945 -15.817 1.00 95.12 255 LYS A O 1
ATOM 2059 N N . GLN A 1 256 ? 23.810 -9.834 -17.551 1.00 93.62 256 GLN A N 1
ATOM 2060 C CA . GLN A 1 256 ? 24.583 -8.610 -17.321 1.00 93.62 256 GLN A CA 1
ATOM 2061 C C . GLN A 1 256 ? 24.175 -7.937 -16.006 1.00 93.62 256 GLN A C 1
ATOM 2063 O O . GLN A 1 256 ? 25.043 -7.473 -15.274 1.00 93.62 256 GLN A O 1
ATOM 2068 N N . ILE A 1 257 ? 22.878 -7.928 -15.670 1.00 94.38 257 ILE A N 1
ATOM 2069 C CA . ILE A 1 257 ? 22.424 -7.469 -14.349 1.00 94.38 257 ILE A CA 1
ATOM 2070 C C . ILE A 1 257 ? 23.030 -8.336 -13.240 1.00 94.38 257 ILE A C 1
ATOM 2072 O O . ILE A 1 257 ? 23.545 -7.784 -12.275 1.00 94.38 257 ILE A O 1
ATOM 2076 N N . ASP A 1 258 ? 23.025 -9.664 -13.378 1.00 93.94 258 ASP A N 1
ATOM 2077 C CA . ASP A 1 258 ? 23.623 -10.557 -12.372 1.00 93.94 258 ASP A CA 1
ATOM 2078 C C . ASP A 1 258 ? 25.120 -10.307 -12.171 1.00 93.94 258 ASP A C 1
ATOM 2080 O O . ASP A 1 258 ? 25.601 -10.309 -11.040 1.00 93.94 258 ASP A O 1
ATOM 2084 N N . GLU A 1 259 ? 25.855 -10.046 -13.253 1.00 91.50 259 GLU A N 1
ATOM 2085 C CA . GLU A 1 259 ? 27.260 -9.654 -13.172 1.00 91.50 259 GLU A CA 1
ATOM 2086 C C . GLU A 1 259 ? 27.417 -8.344 -12.391 1.00 91.50 259 GLU A C 1
ATOM 2088 O O . GLU A 1 259 ? 28.210 -8.289 -11.453 1.00 91.50 259 GLU A O 1
ATOM 2093 N N . VAL A 1 260 ? 26.641 -7.312 -12.738 1.00 90.38 260 VAL A N 1
ATOM 2094 C CA . VAL A 1 260 ? 26.669 -6.003 -12.067 1.00 90.38 260 VAL A CA 1
ATOM 2095 C C . VAL A 1 260 ? 26.354 -6.141 -10.577 1.00 90.38 260 VAL A C 1
ATOM 2097 O O . VAL A 1 260 ? 27.117 -5.640 -9.757 1.00 90.38 260 VAL A O 1
ATOM 2100 N N . LEU A 1 261 ? 25.294 -6.872 -10.223 1.00 90.81 261 LEU A N 1
ATOM 2101 C CA . LEU A 1 261 ? 24.879 -7.110 -8.836 1.00 90.81 261 LEU A CA 1
ATOM 2102 C C . LEU A 1 261 ? 25.890 -7.941 -8.029 1.00 90.81 261 LEU A C 1
ATOM 2104 O O . LEU A 1 261 ? 25.875 -7.892 -6.804 1.00 90.81 261 LEU A O 1
ATOM 2108 N N . SER A 1 262 ? 26.762 -8.705 -8.693 1.00 88.12 262 SER A N 1
ATOM 2109 C CA . SER A 1 262 ? 27.804 -9.503 -8.033 1.00 88.12 262 SER A CA 1
ATOM 2110 C C . SER A 1 262 ? 29.087 -8.729 -7.712 1.00 88.12 262 SER A C 1
ATOM 2112 O O . SER A 1 262 ? 29.973 -9.272 -7.051 1.00 88.12 262 SER A O 1
ATOM 2114 N N . ARG A 1 263 ? 29.217 -7.484 -8.191 1.00 85.19 263 ARG A N 1
ATOM 2115 C CA . ARG A 1 263 ? 30.399 -6.649 -7.949 1.00 85.19 263 ARG A CA 1
ATOM 2116 C C . ARG A 1 263 ? 30.455 -6.258 -6.473 1.00 85.19 263 ARG A C 1
ATOM 2118 O O . ARG A 1 263 ? 29.452 -5.841 -5.900 1.00 85.19 263 ARG A O 1
ATOM 2125 N N . GLU A 1 264 ? 31.630 -6.389 -5.859 1.00 68.25 264 GLU A N 1
ATOM 2126 C CA . GLU A 1 264 ? 31.845 -5.904 -4.494 1.00 68.25 264 GLU A CA 1
ATOM 2127 C C . GLU A 1 264 ? 31.667 -4.383 -4.462 1.00 68.25 264 GLU A C 1
ATOM 2129 O O . GLU A 1 264 ? 32.227 -3.664 -5.293 1.00 68.25 264 GLU A O 1
ATOM 2134 N N . HIS A 1 265 ? 30.871 -3.892 -3.511 1.00 63.88 265 HIS A N 1
ATOM 2135 C CA . HIS A 1 265 ? 30.751 -2.463 -3.266 1.00 63.88 265 HIS A CA 1
ATOM 2136 C C . HIS A 1 265 ? 32.087 -1.953 -2.717 1.00 63.88 265 HIS A C 1
ATOM 2138 O O . HIS A 1 265 ? 32.467 -2.281 -1.594 1.00 63.88 265 HIS A O 1
ATOM 2144 N N . ILE A 1 266 ? 32.817 -1.185 -3.524 1.00 56.94 266 ILE A N 1
ATOM 2145 C CA . ILE A 1 266 ? 34.001 -0.462 -3.067 1.00 56.94 266 ILE A CA 1
ATOM 2146 C C . ILE A 1 266 ? 33.520 0.936 -2.682 1.00 56.94 266 ILE A C 1
ATOM 2148 O O . ILE A 1 266 ? 33.281 1.764 -3.562 1.00 56.94 266 ILE A O 1
ATOM 2152 N N . GLU A 1 267 ? 33.360 1.192 -1.380 1.00 54.47 267 GLU A N 1
ATOM 2153 C CA . GLU A 1 267 ? 33.248 2.566 -0.881 1.00 54.47 267 GLU A CA 1
ATOM 2154 C C . GLU A 1 267 ? 34.532 3.295 -1.289 1.00 54.47 267 GLU A C 1
ATOM 2156 O O . GLU A 1 267 ? 35.636 2.913 -0.891 1.00 54.47 267 GLU A O 1
ATOM 2161 N N . ILE A 1 268 ? 34.405 4.305 -2.149 1.00 57.19 268 ILE A N 1
ATOM 2162 C CA . ILE A 1 268 ? 35.511 5.222 -2.412 1.00 57.19 268 ILE A CA 1
ATOM 2163 C C . ILE A 1 268 ? 35.707 5.989 -1.099 1.00 57.19 268 ILE A C 1
ATOM 2165 O O . ILE A 1 268 ? 34.742 6.614 -0.662 1.00 57.19 268 ILE A O 1
ATOM 2169 N N . PRO A 1 269 ? 36.891 5.930 -0.458 1.00 49.75 269 PRO A N 1
ATOM 2170 C CA . PRO A 1 269 ? 37.133 6.653 0.784 1.00 49.75 269 PRO A CA 1
ATOM 2171 C C . PRO A 1 269 ? 36.781 8.125 0.593 1.00 49.75 269 PRO A C 1
ATOM 2173 O O . PRO A 1 269 ? 37.182 8.718 -0.416 1.00 49.75 269 PRO A O 1
ATOM 2176 N N . ASP A 1 270 ? 36.031 8.695 1.535 1.00 52.16 270 ASP A N 1
ATOM 2177 C CA . ASP A 1 270 ? 35.760 10.127 1.555 1.00 52.16 270 ASP A CA 1
ATOM 2178 C C . ASP A 1 270 ? 37.101 10.870 1.489 1.00 52.16 270 ASP A C 1
ATOM 2180 O O . ASP A 1 270 ? 37.955 10.738 2.363 1.00 52.16 270 ASP A O 1
ATOM 2184 N N . PHE A 1 271 ? 37.303 11.655 0.429 1.00 57.00 271 PHE A N 1
ATOM 2185 C CA . PHE A 1 271 ? 38.496 12.492 0.254 1.00 57.00 271 PHE A CA 1
ATOM 2186 C C . PHE A 1 271 ? 38.537 13.685 1.235 1.00 57.00 271 PHE A C 1
ATOM 2188 O O . PHE A 1 271 ? 39.437 14.515 1.129 1.00 57.00 271 PHE A O 1
ATOM 2195 N N . ASP A 1 272 ? 37.577 13.762 2.163 1.00 54.53 272 ASP A N 1
ATOM 2196 C CA . ASP A 1 272 ? 37.405 14.848 3.132 1.00 54.53 272 ASP A CA 1
ATOM 2197 C C . ASP A 1 272 ? 37.940 14.508 4.540 1.00 54.53 272 ASP A C 1
ATOM 2199 O O . ASP A 1 272 ? 37.888 15.364 5.424 1.00 54.53 272 ASP A O 1
ATOM 2203 N N . GLU A 1 273 ? 38.520 13.322 4.768 1.00 50.41 273 GLU A N 1
ATOM 2204 C CA . GLU A 1 273 ? 39.477 13.164 5.874 1.00 50.41 273 GLU A CA 1
ATOM 2205 C C . GLU A 1 273 ? 40.820 13.770 5.433 1.00 50.41 273 GLU A C 1
ATOM 2207 O O . GLU A 1 273 ? 41.767 13.073 5.073 1.00 50.41 273 GLU A O 1
ATOM 2212 N N . GLU A 1 274 ? 40.886 15.110 5.405 1.00 49.75 274 GLU A N 1
ATOM 2213 C CA . GLU A 1 274 ? 42.169 15.799 5.516 1.00 49.75 274 GLU A CA 1
ATOM 2214 C C . GLU A 1 274 ? 42.816 15.301 6.812 1.00 49.75 274 GLU A C 1
ATOM 2216 O O . GLU A 1 274 ? 42.294 15.536 7.903 1.00 49.75 274 GLU A O 1
ATOM 2221 N N . ASP A 1 275 ? 43.928 14.577 6.671 1.00 50.72 275 ASP A N 1
ATOM 2222 C CA . ASP A 1 275 ? 44.846 14.232 7.748 1.00 50.72 275 ASP A CA 1
ATOM 2223 C C . ASP A 1 275 ? 45.232 15.522 8.510 1.00 50.72 275 ASP A C 1
ATOM 2225 O O . ASP A 1 275 ? 46.206 16.200 8.174 1.00 50.72 275 ASP A O 1
ATOM 2229 N N . GLU A 1 276 ? 44.462 15.892 9.539 1.00 49.22 276 GLU A N 1
ATOM 2230 C CA . GLU A 1 276 ? 44.872 16.848 10.572 1.00 49.22 276 GLU A CA 1
ATOM 2231 C C . GLU A 1 276 ? 45.931 16.177 11.460 1.00 49.22 276 GLU A C 1
ATOM 2233 O O . GLU A 1 276 ? 45.688 15.895 12.626 1.00 49.22 276 GLU A O 1
ATOM 2238 N N . ASP A 1 277 ? 47.111 15.903 10.909 1.00 49.47 277 ASP A N 1
ATOM 2239 C CA . ASP A 1 277 ? 48.302 15.547 11.680 1.00 49.47 277 ASP A CA 1
ATOM 2240 C C . ASP A 1 277 ? 49.571 15.952 10.904 1.00 49.47 277 ASP A C 1
ATOM 2242 O O . ASP A 1 277 ? 50.185 15.136 10.219 1.00 49.47 277 ASP A O 1
ATOM 2246 N N . GLU A 1 278 ? 49.982 17.222 11.040 1.00 39.88 278 GLU A N 1
ATOM 2247 C CA . GLU A 1 278 ? 51.399 17.653 11.093 1.00 39.88 278 GLU A CA 1
ATOM 2248 C C . GLU A 1 278 ? 51.580 19.031 11.765 1.00 39.88 278 GLU A C 1
ATOM 2250 O O . GLU A 1 278 ? 50.973 20.033 11.317 1.00 39.88 278 GLU A O 1
#

Sequence (278 aa):
MTNKLILNEQIREFLNSDDKDLWNLILEDKIDEISPREDILLDKIILELFSEKQSATLNGYDFVTLKETNSTLFKDMVRLVLALDVNGKHDDLRLLVGDKLFDLIPDVVNNIKEQSKGYPRNPMNALVWAEGAGFRAALNALIYYYRLKDNADTLHFLIMNRTQITLSIMGHYRHLVGPDMLESAQIKEQLGDTDAALSFYKAVDADFKNELSWFANTPEAGLNEEDVVTLESLKKAWESIDRLSQTDQYSELCKQIDEVLSREHIEIPDFDEEDEDE

Nearest PDB structures (foldseek):
  7aie-assembly1_A  TM=4.746E-01  e=4.743E-02  Homo sapiens
  7v1m-assembly2_G  TM=4.224E-01  e=1.314E-01  Homo sapiens
  7v6p-assembly1_A-2  TM=4.846E-01  e=4.317E-01  Homo sapiens
  3sf4-assembly2_B  TM=3.526E-01  e=1.558E-01  Homo sapiens
  4zlh-assembly1_A  TM=2.036E-01  e=4.699E-01  Escherichia coli O157:H7

Organism: NCBI:txid637886

Solvent-accessible surface area (backbone atoms only — not comparable to full-atom values): 15473 Å² total; per-residue (Å²): 132,85,77,69,50,73,90,45,70,73,57,49,55,70,51,63,50,98,60,29,68,63,49,49,29,49,47,73,68,40,62,91,70,68,72,77,58,86,93,41,67,67,46,53,33,52,52,31,34,73,75,69,72,44,34,71,62,61,74,70,52,73,63,49,67,87,50,92,61,41,24,57,54,52,34,49,52,52,47,48,34,54,33,30,39,47,43,60,81,43,58,70,59,25,48,54,55,45,52,55,50,62,72,43,46,63,56,30,43,49,46,48,40,61,64,18,60,61,30,86,84,31,90,55,57,67,65,57,46,53,40,45,52,35,41,40,54,36,39,52,54,50,38,56,53,32,59,79,62,72,39,64,71,61,34,42,55,41,44,51,49,35,35,50,42,39,54,24,70,39,53,84,42,50,50,55,44,29,54,38,37,49,52,43,15,50,48,29,41,76,72,68,38,52,71,61,14,50,51,33,28,50,49,41,44,73,75,44,62,64,56,59,56,50,53,71,74,36,74,84,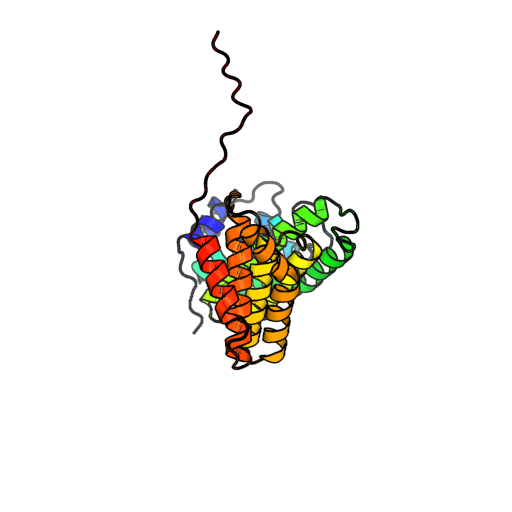61,49,72,52,74,53,51,50,45,29,52,52,32,40,39,55,24,42,56,47,47,21,65,76,69,75,49,68,85,44,58,67,59,42,51,52,49,54,56,61,73,67,55,76,65,54,81,74,76,71,86,78,71,68,79,90,77,133

pLDDT: mean 92.19, std 11.08, range [39.88, 98.75]

Foldseek 3Di:
DFPQDADDPVLLVLCPDPCVVVLVCLLVVVLVPLDDDPPDLLSQQSCCCVPVVHHPSLVPDDLLPQDPCSLVVLLVLLNVLNSNSSSPPPVSSSVRSVVSSLVCLVSNLVSLLVQLVQPPVDDHDPSSLVSLVSNLVSLVSVLVVVVVRVDLVSNLSSLVSSLSSCCRRVVVQLLVNLVSLQSNLVSCVVVVNNVVSLVSLVVLCVVQVCLLVVCVVCVVAFDDPSSLSSLVSNLSSVVSNCVSVVHCVCVVVSVSSVVSNPDDGDDPPDPPPPPPDD

Radius of gyration: 22.41 Å; Cα contacts (8 Å, |Δi|>4): 306; chains: 1; bounding box: 73×42×57 Å